Protein AF-A0A7C6L7S9-F1 (afdb_monomer_lite)

Sequence (369 aa):
MNKKKIQYCELVKKAVNDLYPIRNSKRETEAYFNRYLFADARFCKQALNDDGSLSSTDFKEREGEIKWPIAYIVRMQILNVIAGDDSFTFAYNIIGSGANSYEDFHRIMACKLKEESLNTVNHIEQVCKEYKEDYPKTNLADYLLDDANREFYNNRKNNLLKDEEWWLLAFNKAYEIFDKVRVKAYNPFKAQYMVKNIFFNDKVLESTIIGIVKNLIDNYTYELTEVQNKKLKMLYDKVDEYGDARFTKIDDTYLENMKELDLQKVNWMKATRLFNYENIYLWATHEAFNLEQRMNIIELIEKRYINEKKTHPDIFIYDLDQFFRSLRKAMSVNNVAESDEANSYIGSLNASINEKTEEIKQLKTNTNR

Secondary structure (DSSP, 8-state):
--GGG-TTHHHHHHHHHHHGGGTT-HHHHHHHHHHHT-HHHHHHHHHHHSTTS--TTS--PPTTPPPHHHHHHHHHHHHHHHTT-GGGHHHHHHHHH---SS------TT--PPP--TTHHHHHHHHHHHTT---S-S-SHHHHTSHHHHHHHHHHHHHH---HHHHHHHHHHHHHHHHHHHTTTTSHHHHTHHHHT---S-HHHHHHHHHHHHHHHHH--TT--HHHHHHHHHHHHHHHGGGSGGGSS--HHHHHTGGG--TTTS-HHHHTTTT-HHHHHHHHT-TTS-HHHHHHHHHHHHHHHHHHHHH-TTT--S--HHHHHHHHHHHHHHHHHHHHHHHHHHHHHHHHHHHHHHHHHHHHHHTT-

Radius of gyration: 31.22 Å; chains: 1; bounding box: 97×61×91 Å

pLDDT: mean 86.54, std 13.54, range [40.16, 98.5]

Structure (mmCIF, N/CA/C/O backbone):
data_AF-A0A7C6L7S9-F1
#
_entry.id   AF-A0A7C6L7S9-F1
#
loop_
_atom_site.group_PDB
_atom_site.id
_atom_site.type_symbol
_atom_site.label_atom_id
_atom_site.label_alt_id
_atom_site.label_comp_id
_atom_site.label_asym_id
_atom_site.label_entity_id
_atom_site.label_seq_id
_atom_site.pdbx_PDB_ins_code
_atom_site.Cartn_x
_atom_site.Cartn_y
_atom_site.Cartn_z
_atom_site.occupancy
_atom_site.B_iso_or_equiv
_atom_site.auth_seq_id
_atom_site.auth_comp_id
_atom_site.auth_asym_id
_atom_site.auth_atom_id
_atom_site.pdbx_PDB_model_num
ATOM 1 N N . MET A 1 1 ? 14.436 3.917 0.625 1.00 49.03 1 MET A N 1
ATOM 2 C CA . MET A 1 1 ? 15.177 4.925 -0.176 1.00 49.03 1 MET A CA 1
ATOM 3 C C . MET A 1 1 ? 15.668 6.079 0.698 1.00 49.03 1 MET A C 1
ATOM 5 O O . MET A 1 1 ? 14.856 6.734 1.342 1.00 49.03 1 MET A O 1
ATOM 9 N N . ASN A 1 2 ? 16.978 6.342 0.740 1.00 43.03 2 ASN A N 1
ATOM 10 C CA . ASN A 1 2 ? 17.527 7.521 1.420 1.00 43.03 2 ASN A CA 1
ATOM 11 C C . ASN A 1 2 ? 17.460 8.734 0.473 1.00 43.03 2 ASN A C 1
ATOM 13 O O . ASN A 1 2 ? 18.275 8.850 -0.441 1.00 43.03 2 ASN A O 1
ATOM 17 N N . LYS A 1 3 ? 16.483 9.629 0.682 1.00 50.53 3 LYS A N 1
ATOM 18 C CA . LYS A 1 3 ? 16.203 10.784 -0.197 1.00 50.53 3 LYS A CA 1
ATOM 19 C C . LYS A 1 3 ? 17.409 11.707 -0.427 1.00 50.53 3 LYS A C 1
ATOM 21 O O . LYS A 1 3 ? 17.467 12.375 -1.448 1.00 50.53 3 LYS A O 1
ATOM 26 N N . LYS A 1 4 ? 18.386 11.732 0.489 1.00 53.69 4 LYS A N 1
ATOM 27 C CA . LYS A 1 4 ? 19.556 12.626 0.408 1.00 53.69 4 LYS A CA 1
ATOM 28 C C . LYS A 1 4 ? 20.611 12.205 -0.630 1.00 53.69 4 LYS A C 1
ATOM 30 O O . LYS A 1 4 ? 21.563 12.949 -0.823 1.00 53.69 4 LYS A O 1
ATOM 35 N N . LYS A 1 5 ? 20.471 11.039 -1.279 1.00 68.88 5 LYS A N 1
ATOM 36 C CA . LYS A 1 5 ? 21.458 10.512 -2.246 1.00 68.88 5 LYS A CA 1
ATOM 37 C C . LYS A 1 5 ? 20.965 10.409 -3.695 1.00 68.88 5 LYS A C 1
ATOM 39 O O . L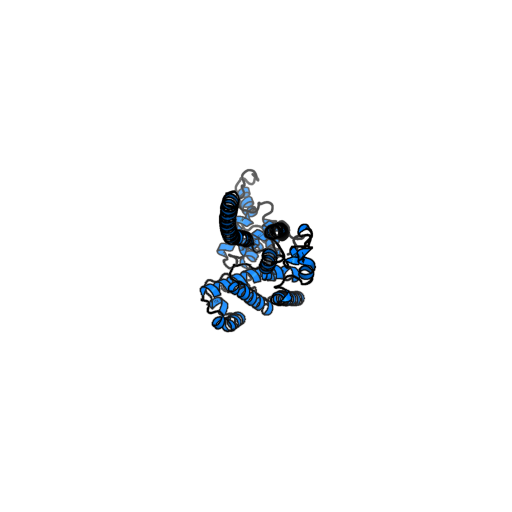YS A 1 5 ? 21.773 10.103 -4.561 1.00 68.88 5 LYS A O 1
ATOM 44 N N . ILE A 1 6 ? 19.680 10.652 -3.966 1.00 78.12 6 ILE A N 1
ATOM 45 C CA . ILE A 1 6 ? 19.091 10.465 -5.303 1.00 78.12 6 ILE A CA 1
ATOM 46 C C . ILE A 1 6 ? 18.804 11.832 -5.920 1.00 78.12 6 ILE A C 1
ATOM 48 O O . ILE A 1 6 ? 17.958 12.582 -5.426 1.00 78.12 6 ILE A O 1
ATOM 52 N N . GLN A 1 7 ? 19.512 12.157 -7.001 1.00 86.06 7 GLN A N 1
ATOM 53 C CA . GLN A 1 7 ? 19.251 13.373 -7.772 1.00 86.06 7 GLN A CA 1
ATOM 54 C C . GLN A 1 7 ? 17.870 13.288 -8.430 1.00 86.06 7 GLN A C 1
ATOM 56 O O . GLN A 1 7 ? 17.456 12.221 -8.874 1.00 86.06 7 GLN A O 1
ATOM 61 N N . TYR A 1 8 ? 17.146 14.409 -8.470 1.00 91.81 8 TYR A N 1
ATOM 62 C CA . TYR A 1 8 ? 15.788 14.472 -9.026 1.00 91.81 8 TYR A CA 1
ATOM 63 C C . TYR A 1 8 ? 14.819 13.440 -8.412 1.00 91.81 8 TYR A C 1
ATOM 65 O O . TYR A 1 8 ? 13.981 12.875 -9.110 1.00 91.81 8 TYR A O 1
ATOM 73 N N . CYS A 1 9 ? 14.922 13.199 -7.096 1.00 90.25 9 CYS A N 1
ATOM 74 C CA . CYS A 1 9 ? 14.199 12.140 -6.378 1.00 90.25 9 CYS A CA 1
ATOM 75 C C . CYS A 1 9 ? 12.693 12.062 -6.692 1.00 90.25 9 CYS A C 1
ATOM 77 O O . CYS A 1 9 ? 12.166 10.959 -6.798 1.00 90.25 9 CYS A O 1
ATOM 79 N N . GLU A 1 10 ? 11.995 13.191 -6.841 1.00 92.06 10 GLU A N 1
ATOM 80 C CA . GLU A 1 10 ? 10.557 13.182 -7.151 1.00 92.06 10 GLU A CA 1
ATOM 81 C C . GLU A 1 10 ? 10.267 12.738 -8.597 1.00 92.06 10 GLU A C 1
ATOM 83 O O . GLU A 1 10 ? 9.308 12.004 -8.819 1.00 92.06 10 GLU A O 1
ATOM 88 N N . LEU A 1 11 ? 11.126 13.085 -9.568 1.00 95.25 11 LEU A N 1
ATOM 89 C CA . LEU A 1 11 ? 11.008 12.597 -10.950 1.00 95.25 11 LEU A CA 1
ATOM 90 C C . LEU A 1 11 ? 11.301 11.098 -11.032 1.00 95.25 11 LEU A C 1
ATOM 92 O O . LEU A 1 11 ? 10.551 10.363 -11.665 1.00 95.25 11 LEU A O 1
ATOM 96 N N . VAL A 1 12 ? 12.351 10.638 -10.343 1.00 95.69 12 VAL A N 1
ATOM 97 C CA . VAL A 1 12 ? 12.706 9.211 -10.264 1.00 95.69 12 VAL A CA 1
ATOM 98 C C . VAL A 1 12 ? 11.571 8.419 -9.625 1.00 95.69 12 VAL A C 1
ATOM 100 O O . VAL A 1 12 ? 11.143 7.406 -10.167 1.00 95.69 12 VAL A O 1
ATOM 103 N N . LYS A 1 13 ? 11.037 8.905 -8.499 1.00 93.75 13 LYS A N 1
ATOM 104 C CA . LYS A 1 13 ? 9.910 8.275 -7.809 1.00 93.75 13 LYS A CA 1
ATOM 105 C C . LYS A 1 13 ? 8.674 8.203 -8.703 1.00 93.75 13 LYS A C 1
ATOM 107 O O . LYS A 1 13 ? 8.049 7.152 -8.762 1.00 93.75 13 LYS A O 1
ATOM 112 N N . LYS A 1 14 ? 8.330 9.295 -9.396 1.00 95.25 14 LYS A N 1
ATOM 113 C CA . LYS A 1 14 ? 7.215 9.303 -10.349 1.00 95.25 14 LYS A CA 1
ATOM 114 C C . LYS A 1 14 ? 7.435 8.268 -11.452 1.00 95.25 14 LYS A C 1
ATOM 116 O O . LYS A 1 14 ? 6.545 7.470 -11.696 1.00 95.25 14 LYS A O 1
ATOM 121 N N . ALA A 1 15 ? 8.615 8.249 -12.071 1.00 96.75 15 ALA A N 1
ATOM 122 C CA . ALA A 1 15 ? 8.904 7.330 -13.164 1.00 96.75 15 ALA A CA 1
ATOM 123 C C . ALA A 1 15 ? 8.827 5.862 -12.731 1.00 96.75 15 ALA A C 1
ATOM 125 O O . ALA A 1 15 ? 8.201 5.059 -13.407 1.00 96.75 15 ALA A O 1
ATOM 126 N N . VAL A 1 16 ? 9.397 5.515 -11.574 1.00 95.69 16 VAL A N 1
ATOM 127 C CA . VAL A 1 16 ? 9.292 4.155 -11.027 1.00 95.69 16 VAL A CA 1
ATOM 128 C C . VAL A 1 16 ? 7.829 3.797 -10.734 1.00 95.69 16 VAL A C 1
ATOM 130 O O . VAL A 1 16 ? 7.389 2.720 -11.119 1.00 95.69 16 VAL A O 1
ATOM 133 N N . ASN A 1 17 ? 7.054 4.711 -10.139 1.00 94.25 17 ASN A N 1
ATOM 134 C CA . ASN A 1 17 ? 5.617 4.521 -9.902 1.00 94.25 17 ASN A CA 1
ATOM 135 C C . ASN A 1 17 ? 4.823 4.289 -11.197 1.00 94.25 17 ASN A C 1
ATOM 137 O O . ASN A 1 17 ? 3.956 3.422 -11.223 1.00 94.25 17 ASN A O 1
ATOM 141 N N . ASP A 1 18 ? 5.127 5.033 -12.261 1.00 96.56 18 ASP A N 1
ATOM 142 C CA . ASP A 1 18 ? 4.480 4.872 -13.566 1.00 96.56 18 ASP A CA 1
ATOM 143 C C . ASP A 1 18 ? 4.863 3.539 -14.242 1.00 96.56 18 ASP A C 1
ATOM 145 O O . ASP A 1 18 ? 4.096 3.019 -15.049 1.00 96.56 18 ASP A O 1
ATOM 149 N N . LEU A 1 19 ? 6.037 2.981 -13.917 1.00 96.88 19 LEU A N 1
ATOM 150 C CA . LEU A 1 19 ? 6.514 1.707 -14.457 1.00 96.88 19 LEU A CA 1
ATOM 151 C C . LEU A 1 19 ? 5.881 0.487 -13.771 1.00 96.88 19 LEU A C 1
ATOM 153 O O . LEU A 1 19 ? 5.687 -0.520 -14.444 1.00 96.88 19 LEU A O 1
ATOM 157 N N . TYR A 1 20 ? 5.531 0.553 -12.479 1.00 93.50 20 TYR A N 1
ATOM 158 C CA . TYR A 1 20 ? 4.899 -0.563 -11.745 1.00 93.50 20 TYR A CA 1
ATOM 159 C C . TYR A 1 20 ? 3.756 -1.266 -12.505 1.00 93.50 20 TYR A C 1
ATOM 161 O O . TYR A 1 20 ? 3.810 -2.491 -12.612 1.00 93.50 20 TYR A O 1
ATOM 169 N N . PRO A 1 21 ? 2.745 -0.559 -13.052 1.00 94.12 21 PRO A N 1
ATOM 170 C CA . PRO A 1 21 ? 1.624 -1.214 -13.730 1.00 94.12 21 PRO A CA 1
ATOM 171 C C . PRO A 1 21 ? 1.975 -1.820 -15.095 1.00 94.12 21 PRO A C 1
ATOM 173 O O . PRO A 1 21 ? 1.223 -2.654 -15.581 1.00 94.12 21 PRO A O 1
ATOM 176 N N . ILE A 1 22 ? 3.087 -1.411 -15.717 1.00 96.12 22 ILE A N 1
ATOM 177 C CA . ILE A 1 22 ? 3.468 -1.816 -17.084 1.00 96.12 22 ILE A CA 1
ATOM 178 C C . ILE A 1 22 ? 4.742 -2.669 -17.130 1.00 96.12 22 ILE A C 1
ATOM 180 O O . ILE A 1 22 ? 5.191 -3.060 -18.207 1.00 96.12 22 ILE A O 1
ATOM 184 N N . ARG A 1 23 ? 5.355 -2.961 -15.976 1.00 94.88 23 ARG A N 1
ATOM 185 C CA . ARG A 1 23 ? 6.680 -3.601 -15.886 1.00 94.88 23 ARG A CA 1
ATOM 186 C C . ARG A 1 23 ? 6.734 -5.017 -16.457 1.00 94.88 23 ARG A C 1
ATOM 188 O O . ARG A 1 23 ? 7.808 -5.449 -16.856 1.00 94.88 23 ARG A O 1
ATOM 195 N N . ASN A 1 24 ? 5.602 -5.718 -16.552 1.00 94.50 24 ASN A N 1
ATOM 196 C CA . ASN A 1 24 ? 5.500 -7.030 -17.204 1.00 94.50 24 ASN A CA 1
ATOM 197 C C . ASN A 1 24 ? 5.262 -6.939 -18.726 1.00 94.50 24 ASN A C 1
ATOM 199 O O . ASN A 1 24 ? 5.231 -7.964 -19.403 1.00 94.50 24 ASN A O 1
ATOM 203 N N . SER A 1 25 ? 5.142 -5.732 -19.285 1.00 96.62 25 SER A N 1
ATOM 204 C CA . SER A 1 25 ? 4.918 -5.484 -20.707 1.00 96.62 25 SER A CA 1
ATOM 205 C C . SER A 1 25 ? 6.093 -4.722 -21.310 1.00 96.62 25 SER A C 1
ATOM 207 O O . SER A 1 25 ? 6.249 -3.509 -21.133 1.00 96.62 25 SER A O 1
ATOM 209 N N . LYS A 1 26 ? 6.924 -5.429 -22.086 1.00 95.88 26 LYS A N 1
ATOM 210 C CA . LYS A 1 26 ? 8.065 -4.825 -22.789 1.00 95.88 26 LYS A CA 1
ATOM 211 C C . LYS A 1 26 ? 7.624 -3.664 -23.678 1.00 95.88 26 LYS A C 1
ATOM 213 O O . LYS A 1 26 ? 8.178 -2.575 -23.592 1.00 95.88 26 LYS A O 1
ATOM 218 N N . ARG A 1 27 ? 6.575 -3.880 -24.476 1.00 96.25 27 ARG A N 1
ATOM 219 C CA . ARG A 1 27 ? 6.042 -2.884 -25.414 1.00 96.25 27 ARG A CA 1
ATOM 220 C C . ARG A 1 27 ? 5.555 -1.621 -24.703 1.00 96.25 27 ARG A C 1
ATOM 222 O O . ARG A 1 27 ? 5.829 -0.517 -25.168 1.00 96.25 27 ARG A O 1
ATOM 229 N N . GLU A 1 28 ? 4.804 -1.760 -23.613 1.00 97.81 28 GLU A N 1
ATOM 230 C CA . GLU A 1 28 ? 4.296 -0.596 -22.874 1.00 97.81 28 GLU A CA 1
ATOM 231 C C . GLU A 1 28 ? 5.424 0.135 -22.150 1.00 97.81 28 GLU A C 1
ATOM 233 O O . GLU A 1 28 ? 5.467 1.366 -22.171 1.00 97.81 28 GLU A O 1
ATOM 238 N N . THR A 1 29 ? 6.383 -0.613 -21.599 1.00 97.44 29 THR A N 1
ATOM 239 C CA . THR A 1 29 ? 7.596 -0.049 -21.004 1.00 97.44 29 THR A CA 1
ATOM 240 C C . THR A 1 29 ? 8.375 0.763 -22.046 1.00 97.44 29 THR A C 1
ATOM 242 O O . THR A 1 29 ? 8.662 1.937 -21.824 1.00 97.44 29 THR A O 1
ATOM 245 N N . GLU A 1 30 ? 8.649 0.208 -23.227 1.00 96.44 30 GLU A N 1
ATOM 246 C CA . GLU A 1 30 ? 9.308 0.926 -24.328 1.00 96.44 30 GLU A CA 1
ATOM 247 C C . GLU A 1 30 ? 8.539 2.189 -24.736 1.00 96.44 30 GLU A C 1
ATOM 249 O O . GLU A 1 30 ? 9.136 3.258 -24.905 1.00 96.44 30 GLU A O 1
ATOM 254 N N . ALA A 1 31 ? 7.213 2.102 -24.868 1.00 96.69 31 ALA A N 1
ATOM 255 C CA . ALA A 1 31 ? 6.373 3.247 -25.206 1.00 96.69 31 ALA A CA 1
ATOM 256 C C . ALA A 1 31 ? 6.463 4.357 -24.144 1.00 96.69 31 ALA A C 1
ATOM 258 O O . ALA A 1 31 ? 6.589 5.534 -24.494 1.00 96.69 31 ALA A O 1
ATOM 259 N N . TYR A 1 32 ? 6.459 3.995 -22.857 1.00 97.56 32 TYR A N 1
ATOM 260 C CA . TYR A 1 32 ? 6.635 4.934 -21.749 1.00 97.56 32 TYR A CA 1
ATOM 261 C C . TYR A 1 32 ? 7.990 5.646 -21.825 1.00 97.56 32 TYR A C 1
ATOM 263 O O . TYR A 1 32 ? 8.053 6.879 -21.801 1.00 97.56 32 TYR A O 1
ATOM 271 N N . PHE A 1 33 ? 9.077 4.889 -21.990 1.00 96.38 33 PHE A N 1
ATOM 272 C CA . PHE A 1 33 ? 10.428 5.441 -22.080 1.00 96.38 33 PHE A CA 1
ATOM 273 C C . PHE A 1 33 ? 10.579 6.417 -23.255 1.00 96.38 33 PHE A C 1
ATOM 275 O O . PHE A 1 33 ? 11.058 7.537 -23.072 1.00 96.38 33 PHE A O 1
ATOM 282 N N . ASN A 1 34 ? 10.117 6.033 -24.447 1.00 94.88 34 ASN A N 1
ATOM 283 C CA . ASN A 1 34 ? 10.181 6.876 -25.647 1.00 94.88 34 ASN A CA 1
ATOM 284 C C . ASN A 1 34 ? 9.339 8.153 -25.542 1.00 94.88 34 ASN A C 1
ATOM 286 O O . ASN A 1 34 ? 9.639 9.150 -26.208 1.00 94.88 34 ASN A O 1
ATOM 290 N N . ARG A 1 35 ? 8.271 8.120 -24.738 1.00 95.38 35 ARG A N 1
ATOM 291 C CA . ARG A 1 35 ? 7.378 9.259 -24.531 1.00 95.38 35 ARG A CA 1
ATOM 292 C C . ARG A 1 35 ? 7.891 10.231 -23.474 1.00 95.38 35 ARG A C 1
ATOM 294 O O . ARG A 1 35 ? 7.709 11.431 -23.660 1.00 95.38 35 ARG A O 1
ATOM 301 N N . TYR A 1 36 ? 8.481 9.726 -22.390 1.00 96.81 36 TYR A N 1
ATOM 302 C CA . TYR A 1 36 ? 8.737 10.528 -21.192 1.00 96.81 36 TYR A CA 1
ATOM 303 C C . TYR A 1 36 ? 10.202 10.612 -20.765 1.00 96.81 36 TYR A C 1
ATOM 305 O O . TYR A 1 36 ? 10.564 11.569 -20.085 1.00 96.81 36 TYR A O 1
ATOM 313 N N . LEU A 1 37 ? 11.043 9.638 -21.123 1.00 95.56 37 LEU A N 1
ATOM 314 C CA . LEU A 1 37 ? 12.386 9.498 -20.552 1.00 95.56 37 LEU A CA 1
ATOM 315 C C . LEU A 1 37 ? 13.529 9.704 -21.550 1.00 95.56 37 LEU A C 1
ATOM 317 O O . LEU A 1 37 ? 14.662 9.791 -21.094 1.00 95.56 37 LEU A O 1
ATOM 321 N N . PHE A 1 38 ? 13.272 9.808 -22.859 1.00 94.81 38 PHE A N 1
ATOM 322 C CA . PHE A 1 38 ? 14.295 9.929 -23.919 1.00 94.81 38 PHE A CA 1
ATOM 323 C C . PHE A 1 38 ? 14.281 11.279 -24.665 1.00 94.81 38 PHE A C 1
ATOM 325 O O . PHE A 1 38 ? 14.568 11.355 -25.861 1.00 94.81 38 PHE A O 1
ATOM 332 N N . ALA A 1 39 ? 13.954 12.367 -23.966 1.00 93.12 39 ALA A N 1
ATOM 333 C CA . ALA A 1 39 ? 13.945 13.706 -24.558 1.00 93.12 39 ALA A CA 1
ATOM 334 C C . ALA A 1 39 ? 15.315 14.145 -25.098 1.00 93.12 39 ALA A C 1
ATOM 336 O O . ALA A 1 39 ? 15.381 14.869 -26.083 1.00 93.12 39 ALA A O 1
ATOM 337 N N . ASP A 1 40 ? 16.400 13.695 -24.471 1.00 91.56 40 ASP A N 1
ATOM 338 C CA . ASP A 1 40 ? 17.780 13.903 -24.916 1.00 91.56 40 ASP A CA 1
ATOM 339 C C . ASP A 1 40 ? 18.077 13.219 -26.253 1.00 91.56 40 ASP A C 1
ATOM 341 O O . ASP A 1 40 ? 18.580 13.871 -27.163 1.00 91.56 40 ASP A O 1
ATOM 345 N N . ALA A 1 41 ? 17.686 11.953 -26.421 1.00 91.19 41 ALA A N 1
ATOM 346 C CA . ALA A 1 41 ? 17.832 11.255 -27.700 1.00 91.19 41 ALA A CA 1
ATOM 347 C C . ALA A 1 41 ? 17.010 11.940 -28.809 1.00 91.19 41 ALA A C 1
ATOM 349 O O . ALA A 1 41 ? 17.478 12.116 -29.935 1.00 91.19 41 ALA A O 1
ATOM 350 N N . ARG A 1 42 ? 15.794 12.400 -28.478 1.00 90.56 42 ARG A N 1
ATOM 351 C CA . ARG A 1 42 ? 14.942 13.167 -29.398 1.00 90.56 42 ARG A CA 1
ATOM 352 C C . ARG A 1 42 ? 15.565 14.513 -29.775 1.00 90.56 42 ARG A C 1
ATOM 354 O O . ARG A 1 42 ? 15.519 14.885 -30.945 1.00 90.56 42 ARG A O 1
ATOM 361 N N . PHE A 1 43 ? 16.132 15.223 -28.800 1.00 88.75 43 PHE A N 1
ATOM 362 C CA . PHE A 1 43 ? 16.836 16.487 -29.011 1.00 88.75 43 PHE A CA 1
ATOM 363 C C . PHE A 1 43 ? 18.029 16.297 -29.948 1.00 88.75 43 PHE A C 1
ATOM 365 O O . PHE A 1 43 ? 18.130 17.005 -30.945 1.00 88.75 43 PHE A O 1
ATOM 372 N N . CYS A 1 44 ? 18.878 15.299 -29.686 1.00 84.38 44 CYS A N 1
ATOM 373 C CA . CYS A 1 44 ? 20.035 14.998 -30.527 1.00 84.38 44 CYS A CA 1
ATOM 374 C C . CYS A 1 44 ? 19.632 14.652 -31.962 1.00 84.38 44 CYS A C 1
ATOM 376 O O . CYS A 1 44 ? 20.187 15.225 -32.895 1.00 84.38 44 CYS A O 1
ATOM 378 N N . LYS A 1 45 ? 18.612 13.807 -32.151 1.00 83.75 45 LYS A N 1
ATOM 379 C CA . LYS A 1 45 ? 18.095 13.495 -33.489 1.00 83.75 45 LYS A CA 1
ATOM 380 C C . LYS A 1 45 ? 17.606 14.740 -34.228 1.00 83.75 45 LYS A C 1
ATOM 382 O O . LYS A 1 45 ? 17.835 14.861 -35.424 1.00 83.75 45 LYS A O 1
ATOM 387 N N . GLN A 1 46 ? 16.916 15.650 -33.542 1.00 81.25 46 GLN A N 1
ATOM 388 C CA . GLN A 1 46 ? 16.434 16.891 -34.150 1.00 81.25 46 GLN A CA 1
ATOM 389 C C . GLN A 1 46 ? 17.599 17.821 -34.520 1.00 81.25 46 GLN A C 1
ATOM 391 O O . GLN A 1 46 ? 17.640 18.304 -35.644 1.00 81.25 46 GLN A O 1
ATOM 396 N N . ALA A 1 47 ? 18.573 17.992 -33.623 1.00 72.50 47 ALA A N 1
ATOM 397 C CA . ALA A 1 47 ? 19.747 18.838 -33.843 1.00 72.50 47 ALA A CA 1
ATOM 398 C C . ALA A 1 47 ? 20.709 18.311 -34.927 1.00 72.50 47 ALA A C 1
ATOM 400 O O . ALA A 1 47 ? 21.480 19.086 -35.475 1.00 72.50 47 ALA A O 1
ATOM 401 N N . LEU A 1 48 ? 20.689 17.009 -35.234 1.00 64.50 48 LEU A N 1
ATOM 402 C CA . LEU A 1 48 ? 21.508 16.406 -36.296 1.00 64.50 48 LEU A CA 1
ATOM 403 C C . LEU A 1 48 ? 20.883 16.525 -37.698 1.00 64.50 48 LEU A C 1
ATOM 405 O O . LEU A 1 48 ? 21.593 16.355 -38.686 1.00 64.50 48 LEU A O 1
ATOM 409 N N . ASN A 1 49 ? 19.578 16.804 -37.799 1.00 63.84 49 ASN A N 1
ATOM 410 C CA . ASN A 1 49 ? 18.888 16.941 -39.089 1.00 63.84 49 ASN A CA 1
ATOM 411 C C . ASN A 1 49 ? 19.001 18.355 -39.689 1.00 63.84 49 ASN A C 1
ATOM 413 O O . ASN A 1 49 ? 18.816 18.505 -40.897 1.00 63.84 49 ASN A O 1
ATOM 417 N N . ASP A 1 50 ? 19.336 19.359 -38.875 1.00 56.19 50 ASP A N 1
ATOM 418 C CA . ASP A 1 50 ? 19.594 20.734 -39.308 1.00 56.19 50 ASP A CA 1
ATOM 419 C C . ASP A 1 50 ? 21.108 20.914 -39.492 1.00 56.19 50 ASP A C 1
ATOM 421 O O . ASP A 1 50 ? 21.837 20.902 -38.509 1.00 56.19 50 ASP A O 1
ATOM 425 N N . ASP A 1 51 ? 21.570 20.952 -40.754 1.00 56.72 51 ASP A N 1
ATOM 426 C CA . ASP A 1 51 ? 22.884 21.402 -41.284 1.00 56.72 51 ASP A CA 1
ATOM 427 C C . ASP A 1 51 ? 24.196 21.152 -40.486 1.00 56.72 51 ASP A C 1
ATOM 429 O O . ASP A 1 51 ? 25.253 21.689 -40.824 1.00 56.72 51 ASP A O 1
ATOM 433 N N . GLY A 1 52 ? 24.182 20.283 -39.476 1.00 55.78 52 GLY A N 1
ATOM 434 C CA . GLY A 1 52 ? 25.260 20.122 -38.503 1.00 55.78 52 GLY A CA 1
ATOM 435 C C . GLY A 1 52 ? 25.398 21.292 -37.520 1.00 55.78 52 GLY A C 1
ATOM 436 O O . GLY A 1 52 ? 26.326 21.270 -36.706 1.00 55.78 52 GLY A O 1
ATOM 437 N N . SER A 1 53 ? 24.515 22.302 -37.565 1.00 56.44 53 SER A N 1
ATOM 438 C CA . SER A 1 53 ? 24.516 23.416 -36.617 1.00 56.44 53 SER A CA 1
ATOM 439 C C . SER A 1 53 ? 23.441 23.222 -35.540 1.00 56.44 53 SER A C 1
ATOM 441 O O . SER A 1 53 ? 22.276 22.943 -35.805 1.00 56.44 53 SER A O 1
ATOM 443 N N . LEU A 1 54 ? 23.835 23.345 -34.267 1.00 54.31 54 LEU A N 1
ATOM 444 C CA . LEU A 1 54 ? 22.922 23.209 -33.128 1.00 54.31 54 LEU A CA 1
ATOM 445 C C . LEU A 1 54 ? 21.956 24.408 -33.059 1.00 54.31 54 LEU A C 1
ATOM 447 O O . LEU A 1 54 ? 22.181 25.358 -32.305 1.00 54.31 54 LEU A O 1
ATOM 451 N N . SER A 1 55 ? 20.839 24.355 -33.787 1.00 55.75 55 SER A N 1
ATOM 452 C CA . SER A 1 55 ? 19.696 25.244 -33.547 1.00 55.75 55 SER A CA 1
ATOM 453 C C . SER A 1 55 ? 18.915 24.748 -32.325 1.00 55.75 55 SER A C 1
ATOM 455 O O . SER A 1 55 ? 17.938 24.010 -32.410 1.00 55.75 55 SER A O 1
ATOM 457 N N . SER A 1 56 ? 19.366 25.137 -31.129 1.00 57.16 56 SER A N 1
ATOM 458 C CA . SER A 1 56 ? 18.674 24.809 -29.866 1.00 57.16 56 SER A CA 1
ATOM 459 C C . SER A 1 56 ? 17.306 25.496 -29.702 1.00 57.16 56 SER A C 1
ATOM 461 O O . SER A 1 56 ? 16.589 25.224 -28.741 1.00 57.16 56 SER A O 1
ATOM 463 N N . THR A 1 57 ? 16.945 26.397 -30.617 1.00 60.53 57 THR A N 1
ATOM 464 C CA . THR A 1 57 ? 15.869 27.381 -30.447 1.00 60.53 57 THR A CA 1
ATOM 465 C C . THR A 1 57 ? 14.451 26.831 -30.625 1.00 60.53 57 THR A C 1
ATOM 467 O O . THR A 1 57 ? 13.523 27.425 -30.080 1.00 60.53 57 THR A O 1
ATOM 470 N N . ASP A 1 58 ? 14.274 25.681 -31.288 1.00 72.44 58 ASP A N 1
ATOM 471 C CA . ASP A 1 58 ? 12.941 25.147 -31.634 1.00 72.44 58 ASP A CA 1
ATOM 472 C C . ASP A 1 58 ? 12.563 23.829 -30.940 1.00 72.44 58 ASP A C 1
ATOM 474 O O . ASP A 1 58 ? 11.440 23.334 -31.100 1.00 72.44 58 ASP A O 1
ATOM 478 N N . PHE A 1 59 ? 13.457 23.240 -30.141 1.00 84.06 59 PHE A N 1
ATOM 479 C CA . PHE A 1 59 ? 13.117 22.024 -29.407 1.00 84.06 59 PHE A CA 1
ATOM 480 C C . PHE A 1 59 ? 12.129 22.332 -28.281 1.00 84.06 59 PHE A C 1
ATOM 482 O O . PHE A 1 59 ? 12.398 23.136 -27.390 1.00 84.06 59 PHE A O 1
ATOM 489 N N . LYS A 1 60 ? 10.990 21.639 -28.293 1.00 86.94 60 LYS A N 1
ATOM 490 C CA . LYS A 1 60 ? 9.983 21.716 -27.232 1.00 86.94 60 LYS A CA 1
ATOM 491 C C . LYS A 1 60 ? 9.810 20.355 -26.587 1.00 86.94 60 LYS A C 1
ATOM 493 O O . LYS A 1 60 ? 9.574 19.364 -27.289 1.00 86.94 60 LYS A O 1
ATOM 498 N N . GLU A 1 61 ? 9.911 20.295 -25.264 1.00 89.75 61 GLU A N 1
ATOM 499 C CA . GLU A 1 61 ? 9.490 19.129 -24.493 1.00 89.75 61 GLU A CA 1
ATOM 500 C C . GLU A 1 61 ? 7.992 18.859 -24.676 1.00 89.75 61 GLU A C 1
ATOM 502 O O . GLU A 1 61 ? 7.175 19.773 -24.811 1.00 89.75 61 GLU A O 1
ATOM 507 N N . ARG A 1 62 ? 7.625 17.579 -24.674 1.00 93.06 62 ARG A N 1
ATOM 508 C CA . ARG A 1 62 ? 6.227 17.152 -24.635 1.00 93.06 62 ARG A CA 1
ATOM 509 C C . ARG A 1 62 ? 5.690 17.262 -23.211 1.00 93.06 62 ARG A C 1
ATOM 511 O O . ARG A 1 62 ? 6.435 17.251 -22.233 1.00 93.06 62 ARG A O 1
ATOM 518 N N . GLU A 1 63 ? 4.369 17.318 -23.084 1.00 92.56 63 GLU A N 1
ATOM 519 C CA . GLU A 1 63 ? 3.721 17.325 -21.775 1.00 92.56 63 GLU A CA 1
ATOM 520 C C . GLU A 1 63 ? 4.108 16.084 -20.949 1.00 92.56 63 GLU A C 1
ATOM 522 O O . GLU A 1 63 ? 3.991 14.943 -21.406 1.00 92.56 63 GLU A O 1
ATOM 527 N N . GLY A 1 64 ? 4.583 16.323 -19.723 1.00 90.88 64 GLY A N 1
ATOM 528 C CA . GLY A 1 64 ? 5.019 15.284 -18.788 1.00 90.88 64 GLY A CA 1
ATOM 529 C C . GLY A 1 64 ? 6.380 14.650 -19.100 1.00 90.88 64 GLY A C 1
ATOM 530 O O . GLY A 1 64 ? 6.828 13.804 -18.328 1.00 90.88 64 GLY A O 1
ATOM 531 N N . GLU A 1 65 ? 7.038 15.036 -20.195 1.00 94.50 65 GLU A N 1
ATOM 532 C CA . GLU A 1 65 ? 8.366 14.548 -20.569 1.00 94.50 65 GLU A CA 1
ATOM 533 C C . GLU A 1 65 ? 9.444 15.136 -19.647 1.00 94.50 65 GLU A C 1
ATOM 535 O O . GLU A 1 65 ? 9.389 16.297 -19.229 1.00 94.50 65 GLU A O 1
ATOM 540 N N . ILE A 1 66 ? 10.446 14.326 -19.309 1.00 94.44 66 ILE A N 1
ATOM 541 C CA . ILE A 1 66 ? 11.609 14.805 -18.570 1.00 94.44 66 ILE A CA 1
ATOM 542 C C . ILE A 1 66 ? 12.433 15.704 -19.482 1.00 94.44 66 ILE A C 1
ATOM 544 O O . ILE A 1 66 ? 12.775 15.322 -20.596 1.00 94.44 66 ILE A O 1
ATOM 548 N N . LYS A 1 67 ? 12.799 16.884 -18.976 1.00 93.88 67 LYS A N 1
ATOM 549 C CA . LYS A 1 67 ? 13.617 17.850 -19.714 1.00 93.88 67 LYS A CA 1
ATOM 550 C C . LYS A 1 67 ? 14.895 17.205 -20.237 1.00 93.88 67 LYS A C 1
ATOM 552 O O . LYS A 1 67 ? 15.619 16.546 -19.485 1.00 93.88 67 LYS A O 1
ATOM 557 N N . TRP A 1 68 ? 15.196 17.460 -21.505 1.00 91.56 68 TRP A N 1
ATOM 558 C CA . TRP A 1 68 ? 16.322 16.844 -22.202 1.00 91.56 68 TRP A CA 1
ATOM 559 C C . TRP A 1 68 ? 17.677 16.993 -21.476 1.00 91.56 68 TRP A C 1
ATOM 561 O O . TRP A 1 68 ? 18.388 15.991 -21.414 1.00 91.56 68 TRP A O 1
ATOM 571 N N . PRO A 1 69 ? 18.034 18.115 -20.801 1.00 92.31 69 PRO A N 1
ATOM 572 C CA . PRO A 1 69 ? 19.355 18.239 -20.176 1.00 92.31 69 PRO A CA 1
ATOM 573 C C . PRO A 1 69 ? 19.565 17.298 -18.985 1.00 92.31 69 PRO A C 1
ATOM 575 O O . PRO A 1 69 ? 20.695 17.076 -18.561 1.00 92.31 69 PRO A O 1
ATOM 578 N N . ILE A 1 70 ? 18.479 16.780 -18.401 1.00 95.00 70 ILE A N 1
ATOM 579 C CA . ILE A 1 70 ? 18.521 15.947 -17.192 1.00 95.00 70 ILE A CA 1
ATOM 580 C C . ILE A 1 70 ? 18.049 14.512 -17.446 1.00 95.00 70 ILE A C 1
ATOM 582 O O . ILE A 1 70 ? 18.143 13.681 -16.544 1.00 95.00 70 ILE A O 1
ATOM 586 N N . ALA A 1 71 ? 17.546 14.208 -18.647 1.00 94.56 71 ALA A N 1
ATOM 587 C CA . ALA A 1 71 ? 16.914 12.931 -18.971 1.00 94.56 71 ALA A CA 1
ATOM 588 C C . ALA A 1 71 ? 17.850 11.739 -18.717 1.00 94.56 71 ALA A C 1
ATOM 590 O O . ALA A 1 71 ? 17.477 10.814 -17.992 1.00 94.56 71 ALA A O 1
ATOM 591 N N . TYR A 1 72 ? 19.097 11.805 -19.199 1.00 93.25 72 TYR A N 1
ATOM 592 C CA . TYR A 1 72 ? 20.101 10.770 -18.940 1.00 93.25 72 TYR A CA 1
ATOM 593 C C . TYR A 1 72 ? 20.369 10.564 -17.444 1.00 93.25 72 TYR A C 1
ATOM 595 O O . TYR A 1 72 ? 20.351 9.432 -16.962 1.00 93.25 72 TYR A O 1
ATOM 603 N N . ILE A 1 73 ? 20.550 11.648 -16.679 1.00 94.06 73 ILE A N 1
ATOM 604 C CA . ILE A 1 73 ? 20.792 11.563 -15.232 1.00 94.06 73 ILE A CA 1
ATOM 605 C C . ILE A 1 73 ? 19.608 10.887 -14.541 1.00 94.06 73 ILE A C 1
ATOM 607 O O . ILE A 1 73 ? 19.812 10.003 -13.710 1.00 94.06 73 ILE A O 1
ATOM 611 N N . VAL A 1 74 ? 18.374 11.254 -14.898 1.00 95.75 74 VAL A N 1
ATOM 612 C CA . VAL A 1 74 ? 17.186 10.618 -14.323 1.00 95.75 74 VAL A CA 1
ATOM 613 C C . VAL A 1 74 ? 17.135 9.130 -14.671 1.00 95.75 74 VAL A C 1
ATOM 615 O O . VAL A 1 74 ? 16.915 8.330 -13.764 1.00 95.75 74 VAL A O 1
ATOM 618 N N . ARG A 1 75 ? 17.417 8.728 -15.920 1.00 95.81 75 ARG A N 1
ATOM 619 C CA . ARG A 1 75 ? 17.496 7.303 -16.294 1.00 95.81 75 ARG A CA 1
ATOM 620 C C . ARG A 1 75 ? 18.553 6.553 -15.481 1.00 95.81 75 ARG A C 1
ATOM 622 O O . ARG A 1 75 ? 18.265 5.467 -14.989 1.00 95.81 75 ARG A O 1
ATOM 629 N N . MET A 1 76 ? 19.723 7.145 -15.236 1.00 94.56 76 MET A N 1
ATOM 630 C CA . MET A 1 76 ? 20.747 6.545 -14.370 1.00 94.56 76 MET A CA 1
ATOM 631 C C . MET A 1 76 ? 20.283 6.390 -12.918 1.00 94.56 76 MET A C 1
ATOM 633 O O . MET A 1 76 ? 20.570 5.380 -12.277 1.00 94.56 76 MET A O 1
ATOM 637 N N . GLN A 1 77 ? 19.550 7.369 -12.382 1.00 95.44 77 GLN A N 1
ATOM 638 C CA . GLN A 1 77 ? 18.982 7.258 -11.038 1.00 95.44 77 GLN A CA 1
ATOM 639 C C . GLN A 1 77 ? 17.872 6.203 -10.968 1.00 95.44 77 GLN A C 1
ATOM 641 O O . GLN A 1 77 ? 17.818 5.468 -9.985 1.00 95.44 77 GLN A O 1
ATOM 646 N N . ILE A 1 78 ? 17.032 6.085 -12.003 1.00 96.06 78 ILE A N 1
ATOM 647 C CA . ILE A 1 78 ? 16.043 5.004 -12.121 1.00 96.06 78 ILE A CA 1
ATOM 648 C C . ILE A 1 78 ? 16.763 3.654 -12.124 1.00 96.06 78 ILE A C 1
ATOM 650 O O . ILE A 1 78 ? 16.443 2.815 -11.288 1.00 96.06 78 ILE A O 1
ATOM 654 N N . LEU A 1 79 ? 17.781 3.479 -12.976 1.00 94.75 79 LEU A N 1
ATOM 655 C CA . LEU A 1 79 ? 18.573 2.249 -13.062 1.00 94.75 79 LEU A CA 1
ATOM 656 C C . LEU A 1 79 ? 19.140 1.841 -11.698 1.00 94.75 79 LEU A C 1
ATOM 658 O O . LEU A 1 79 ? 18.992 0.694 -11.295 1.00 94.75 79 LEU A O 1
ATOM 662 N N . ASN A 1 80 ? 19.724 2.785 -10.954 1.00 92.50 80 ASN A N 1
ATOM 663 C CA . ASN A 1 80 ? 20.260 2.525 -9.615 1.00 92.50 80 ASN A CA 1
ATOM 664 C C . ASN A 1 80 ? 19.191 2.074 -8.610 1.00 92.50 80 ASN A C 1
ATOM 666 O O . ASN A 1 80 ? 19.498 1.309 -7.699 1.00 92.50 80 ASN A O 1
ATOM 670 N N . VAL A 1 81 ? 17.958 2.573 -8.738 1.00 93.00 81 VAL A N 1
ATOM 671 C CA . VAL A 1 81 ? 16.842 2.200 -7.856 1.00 93.00 81 VAL A CA 1
ATOM 672 C C . VAL A 1 81 ? 16.328 0.799 -8.181 1.00 93.00 81 VAL A C 1
ATOM 674 O O . VAL A 1 81 ? 16.053 0.045 -7.254 1.00 93.00 81 VAL A O 1
ATOM 677 N N . ILE A 1 82 ? 16.231 0.448 -9.465 1.00 94.69 82 ILE A N 1
ATOM 678 C CA . ILE A 1 82 ? 15.626 -0.816 -9.920 1.00 94.69 82 ILE A CA 1
ATOM 679 C C . ILE A 1 82 ? 16.639 -1.947 -10.138 1.00 94.69 82 ILE A C 1
ATOM 681 O O . ILE A 1 82 ? 16.247 -3.063 -10.455 1.00 94.69 82 ILE A O 1
ATOM 685 N N . ALA A 1 83 ? 17.945 -1.688 -10.012 1.00 92.31 83 ALA A N 1
ATOM 686 C CA . ALA A 1 83 ? 18.988 -2.638 -10.410 1.00 92.31 83 ALA A CA 1
ATOM 687 C C . ALA A 1 83 ? 18.841 -4.025 -9.766 1.00 92.31 83 ALA A C 1
ATOM 689 O O . ALA A 1 83 ? 19.014 -5.036 -10.446 1.00 92.31 83 ALA A O 1
ATOM 690 N N . GLY A 1 84 ? 18.509 -4.055 -8.474 1.00 90.44 84 GLY A N 1
ATOM 691 C CA . GLY A 1 84 ? 18.325 -5.289 -7.709 1.00 90.44 84 GLY A CA 1
ATOM 692 C C . GLY A 1 84 ? 16.930 -5.906 -7.806 1.00 90.44 84 GLY A C 1
ATOM 693 O O . GLY A 1 84 ? 16.727 -6.956 -7.224 1.00 90.44 84 GLY A O 1
ATOM 694 N N . ASP A 1 85 ? 15.987 -5.273 -8.505 1.00 92.75 85 ASP A N 1
ATOM 695 C CA . ASP A 1 85 ? 14.601 -5.735 -8.602 1.00 92.75 85 ASP A CA 1
ATOM 696 C C . ASP A 1 85 ? 14.353 -6.364 -9.983 1.00 92.75 85 ASP A C 1
ATOM 698 O O . ASP A 1 85 ? 14.414 -5.704 -11.029 1.00 92.75 85 ASP A O 1
ATOM 702 N N . ASP A 1 86 ? 14.123 -7.674 -10.003 1.00 94.12 86 ASP A N 1
ATOM 703 C CA . ASP A 1 86 ? 13.903 -8.440 -11.234 1.00 94.12 86 ASP A CA 1
ATOM 704 C C . ASP A 1 86 ? 12.516 -8.215 -11.846 1.00 94.12 86 ASP A C 1
ATOM 706 O O . ASP A 1 86 ? 12.334 -8.461 -13.045 1.00 94.12 86 ASP A O 1
ATOM 710 N N . SER A 1 87 ? 11.579 -7.610 -11.105 1.00 95.44 87 SER A N 1
ATOM 711 C CA . SER A 1 87 ? 10.284 -7.203 -11.660 1.00 95.44 87 SER A CA 1
ATOM 712 C C . SER A 1 87 ? 10.419 -6.082 -12.699 1.00 95.44 87 SER A C 1
ATOM 714 O O . SER A 1 87 ? 9.550 -5.923 -13.552 1.00 95.44 87 SER A O 1
ATOM 716 N N . PHE A 1 88 ? 11.535 -5.343 -12.695 1.00 97.00 88 PHE A N 1
ATOM 717 C CA . PHE A 1 88 ? 11.825 -4.260 -13.641 1.00 97.00 88 PHE A CA 1
ATOM 718 C C . PHE A 1 88 ? 12.793 -4.659 -14.765 1.00 97.00 88 PHE A C 1
ATOM 720 O O . PHE A 1 88 ? 13.477 -3.802 -15.330 1.00 97.00 88 PHE A O 1
ATOM 727 N N . THR A 1 89 ? 12.855 -5.944 -15.126 1.00 97.06 89 THR A N 1
ATOM 728 C CA . THR A 1 89 ? 13.793 -6.459 -16.140 1.00 97.06 89 THR A CA 1
ATOM 729 C C . THR A 1 89 ? 13.773 -5.671 -17.458 1.00 97.06 89 THR A C 1
ATOM 731 O O . THR A 1 89 ? 14.832 -5.255 -17.933 1.00 97.06 89 THR A O 1
ATOM 734 N N . PHE A 1 90 ? 12.594 -5.369 -18.015 1.00 97.31 90 PHE A N 1
ATOM 735 C CA . PHE A 1 90 ? 12.508 -4.601 -19.264 1.00 97.31 90 PHE A CA 1
ATOM 736 C C . PHE A 1 90 ? 13.022 -3.165 -19.115 1.00 97.31 90 PHE A C 1
ATOM 738 O O . PHE A 1 90 ? 13.812 -2.704 -19.935 1.00 97.31 90 PHE A O 1
ATOM 745 N N . ALA A 1 91 ? 12.629 -2.460 -18.051 1.00 97.38 91 ALA A N 1
ATOM 746 C CA . ALA A 1 91 ? 13.087 -1.093 -17.802 1.00 97.38 91 ALA A CA 1
ATOM 747 C C . ALA A 1 91 ? 14.610 -1.033 -17.587 1.00 97.38 91 ALA A C 1
ATOM 749 O O . A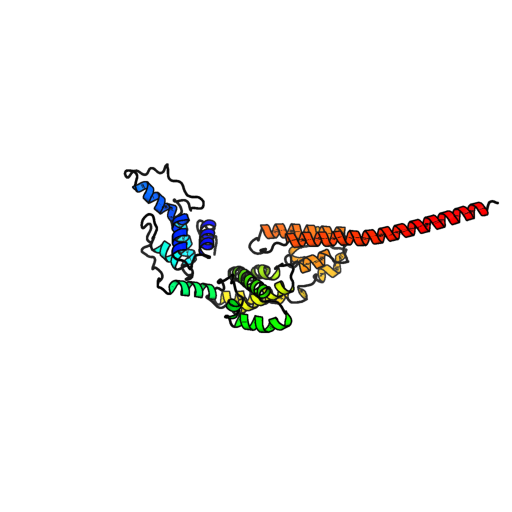LA A 1 91 ? 15.277 -0.148 -18.127 1.00 97.38 91 ALA A O 1
ATOM 750 N N . TYR A 1 92 ? 15.166 -2.000 -16.847 1.00 97.00 92 TYR A N 1
ATOM 751 C CA . TYR A 1 92 ? 16.607 -2.144 -16.643 1.00 97.00 92 TYR A CA 1
ATOM 752 C C . TYR A 1 92 ? 17.338 -2.277 -17.985 1.00 97.00 92 TYR A C 1
ATOM 754 O O . TYR A 1 92 ? 18.290 -1.540 -18.255 1.00 97.00 92 TYR A O 1
ATOM 762 N N . ASN A 1 93 ? 16.859 -3.169 -18.853 1.00 95.81 93 ASN A N 1
ATOM 763 C CA . ASN A 1 93 ? 17.500 -3.444 -20.132 1.00 95.81 93 ASN A CA 1
ATOM 764 C C . ASN A 1 93 ? 17.366 -2.301 -21.141 1.00 95.81 93 ASN A C 1
ATOM 766 O O . ASN A 1 93 ? 18.328 -2.019 -21.857 1.00 95.81 93 ASN A O 1
ATOM 770 N N . ILE A 1 94 ? 16.231 -1.597 -21.176 1.00 95.31 94 ILE A N 1
ATOM 771 C CA . ILE A 1 94 ? 16.042 -0.404 -22.020 1.00 95.31 94 ILE A CA 1
ATOM 772 C C . ILE A 1 94 ? 17.052 0.685 -21.641 1.00 95.31 94 ILE A C 1
ATOM 774 O O . ILE A 1 94 ? 17.715 1.243 -22.515 1.00 95.31 94 ILE A O 1
ATOM 778 N N . ILE A 1 95 ? 17.235 0.956 -20.343 1.00 94.94 95 ILE A N 1
ATOM 779 C CA . ILE A 1 95 ? 18.223 1.946 -19.891 1.00 94.94 95 ILE A CA 1
ATOM 780 C C . ILE A 1 95 ? 19.650 1.474 -20.194 1.00 94.94 95 ILE A C 1
ATOM 782 O O . ILE A 1 95 ? 20.449 2.251 -20.710 1.00 94.94 95 ILE A O 1
ATOM 786 N N . GLY A 1 96 ? 19.974 0.215 -19.882 1.00 93.19 96 GLY A N 1
ATOM 787 C CA . GLY A 1 96 ? 21.316 -0.342 -20.074 1.00 93.19 96 GLY A CA 1
ATOM 788 C C . GLY A 1 96 ? 21.753 -0.378 -21.539 1.00 93.19 96 GLY A C 1
ATOM 789 O O . GLY A 1 96 ? 22.883 -0.009 -21.867 1.00 93.19 96 GLY A O 1
ATOM 790 N N . SER A 1 97 ? 20.849 -0.792 -22.429 1.00 91.81 97 SER A N 1
ATOM 791 C CA . SER A 1 97 ? 21.104 -0.857 -23.872 1.00 91.81 97 SER A CA 1
ATOM 792 C C . SER A 1 97 ? 21.115 0.518 -24.538 1.00 91.81 97 SER A C 1
ATOM 794 O O . SER A 1 97 ? 21.811 0.686 -25.536 1.00 91.81 97 SER A O 1
ATOM 796 N N . GLY A 1 98 ? 20.387 1.495 -23.988 1.00 88.62 98 GLY A N 1
ATOM 797 C CA . GLY A 1 98 ? 20.141 2.780 -24.642 1.00 88.62 98 GLY A CA 1
ATOM 798 C C . GLY A 1 98 ? 19.136 2.692 -25.798 1.00 88.62 98 GLY A C 1
ATOM 799 O O . GLY A 1 98 ? 18.978 3.669 -26.531 1.00 88.62 98 GLY A O 1
ATOM 800 N N . ALA A 1 99 ? 18.457 1.549 -25.964 1.00 85.44 99 ALA A N 1
ATOM 801 C CA . ALA A 1 99 ? 17.536 1.302 -27.068 1.00 85.44 99 ALA A CA 1
ATOM 802 C C . ALA A 1 99 ? 16.324 2.241 -27.004 1.00 85.44 99 ALA A C 1
ATOM 804 O O . ALA A 1 99 ? 15.611 2.309 -25.998 1.00 85.44 99 ALA A O 1
ATOM 805 N N . ASN A 1 100 ? 16.079 2.969 -28.092 1.00 88.50 100 ASN A N 1
ATOM 806 C CA . ASN A 1 100 ? 14.940 3.874 -28.226 1.00 88.50 100 ASN A CA 1
ATOM 807 C C . ASN A 1 100 ? 14.584 4.115 -29.707 1.00 88.50 100 ASN A C 1
ATOM 809 O O . ASN A 1 100 ? 15.286 3.683 -30.614 1.00 88.50 100 ASN A O 1
ATOM 813 N N . SER A 1 101 ? 13.468 4.802 -29.957 1.00 87.94 101 SER A N 1
ATOM 814 C CA . SER A 1 101 ? 12.917 5.037 -31.305 1.00 87.94 101 SER A CA 1
ATOM 815 C C . SER A 1 101 ? 13.623 6.153 -32.088 1.00 87.94 101 SER A C 1
ATOM 817 O O . SER A 1 101 ? 13.295 6.400 -33.253 1.00 87.94 101 SER A O 1
ATOM 819 N N . TYR A 1 102 ? 14.529 6.897 -31.453 1.00 82.62 102 TYR A N 1
ATOM 820 C CA . TYR A 1 102 ? 15.170 8.062 -32.051 1.00 82.62 102 TYR A CA 1
ATOM 821 C C . TYR A 1 102 ? 16.538 7.679 -32.619 1.00 82.62 102 TYR A C 1
ATOM 823 O O . TYR A 1 102 ? 16.717 7.821 -33.830 1.00 82.62 102 TYR A O 1
ATOM 831 N N . GLU A 1 103 ? 17.431 7.145 -31.786 1.00 71.19 103 GLU A N 1
ATOM 832 C CA . GLU A 1 103 ? 18.764 6.633 -32.137 1.00 71.19 103 GLU A CA 1
ATOM 833 C C . GLU A 1 103 ? 19.348 5.897 -30.920 1.00 71.19 103 GLU A C 1
ATOM 835 O O . GLU A 1 103 ? 19.044 6.305 -29.801 1.00 71.19 103 GLU A O 1
ATOM 840 N N . ASP A 1 104 ? 20.174 4.854 -31.080 1.00 64.94 104 ASP A N 1
ATOM 841 C CA . ASP A 1 104 ? 20.826 4.194 -29.934 1.00 64.94 104 ASP A CA 1
ATOM 842 C C . ASP A 1 104 ? 21.694 5.208 -29.174 1.00 64.94 104 ASP A C 1
ATOM 844 O O . ASP A 1 104 ? 22.779 5.594 -29.610 1.00 64.94 104 ASP A O 1
ATOM 848 N N . PHE A 1 105 ? 21.197 5.665 -28.024 1.00 68.81 105 PHE A N 1
ATOM 849 C CA . PHE A 1 105 ? 21.735 6.831 -27.332 1.00 68.81 105 PHE A CA 1
ATOM 850 C C . PHE A 1 105 ? 22.076 6.467 -25.889 1.00 68.81 105 PHE A C 1
ATOM 852 O O . PHE A 1 105 ? 21.254 5.922 -25.153 1.00 68.81 105 PHE A O 1
ATOM 859 N N . HIS A 1 106 ? 23.308 6.778 -25.474 1.00 76.75 106 HIS A N 1
ATOM 860 C CA . HIS A 1 106 ? 23.830 6.487 -24.133 1.00 76.75 106 HIS A CA 1
ATOM 861 C C . HIS A 1 106 ? 23.814 5.002 -23.714 1.00 76.75 106 HIS A C 1
ATOM 863 O O . HIS A 1 106 ? 23.510 4.689 -22.562 1.00 76.75 106 HIS A O 1
ATOM 869 N N . ARG A 1 107 ? 24.208 4.079 -24.604 1.00 84.31 107 ARG A N 1
ATOM 870 C CA . ARG A 1 107 ? 24.464 2.682 -24.212 1.00 84.31 107 ARG A CA 1
ATOM 871 C C . ARG A 1 107 ? 25.486 2.612 -23.073 1.00 84.31 107 ARG A C 1
ATOM 873 O O . ARG A 1 107 ? 26.597 3.136 -23.183 1.00 84.31 107 ARG A O 1
ATOM 880 N N . ILE A 1 108 ? 25.143 1.909 -21.996 1.00 86.44 108 ILE A N 1
ATOM 881 C CA . ILE A 1 108 ? 25.995 1.791 -20.811 1.00 86.44 108 ILE A CA 1
ATOM 882 C C . ILE A 1 108 ? 26.869 0.545 -20.960 1.00 86.44 108 ILE A C 1
ATOM 884 O O . ILE A 1 108 ? 26.458 -0.561 -20.626 1.00 86.44 108 ILE A O 1
ATOM 888 N N . MET A 1 109 ? 28.103 0.715 -21.440 1.00 79.38 109 MET A N 1
ATOM 889 C CA . MET A 1 109 ? 29.006 -0.412 -21.738 1.00 79.38 109 MET A CA 1
ATOM 890 C C . MET A 1 109 ? 29.287 -1.333 -20.539 1.00 79.38 109 MET A C 1
ATOM 892 O O . MET A 1 109 ? 29.448 -2.536 -20.713 1.00 79.38 109 MET A O 1
ATOM 896 N N . ALA A 1 110 ? 29.333 -0.783 -19.323 1.00 81.56 110 ALA A N 1
ATOM 897 C CA . ALA A 1 110 ? 29.571 -1.555 -18.101 1.00 81.56 110 ALA A CA 1
ATOM 898 C C . ALA A 1 110 ? 28.302 -2.224 -17.532 1.00 81.56 110 ALA A C 1
ATOM 900 O O . ALA A 1 110 ? 28.389 -2.972 -16.559 1.00 81.56 110 ALA A O 1
ATOM 901 N N . CYS A 1 111 ? 27.119 -1.950 -18.094 1.00 86.69 111 CYS A N 1
ATOM 902 C CA . CYS A 1 111 ? 25.864 -2.534 -17.636 1.00 86.69 111 CYS A CA 1
ATOM 903 C C . CYS A 1 111 ? 25.679 -3.919 -18.265 1.00 86.69 111 CYS A C 1
ATOM 905 O O . CYS A 1 111 ? 25.534 -4.056 -19.480 1.00 86.69 111 CYS A O 1
ATOM 907 N N . LYS A 1 112 ? 25.676 -4.960 -17.428 1.00 91.19 112 LYS A N 1
ATOM 908 C CA . LYS A 1 112 ? 25.320 -6.313 -17.854 1.00 91.19 112 LYS A CA 1
ATOM 909 C C . LYS A 1 112 ? 23.798 -6.426 -17.890 1.00 91.19 112 LYS A C 1
ATOM 911 O O . LYS A 1 112 ? 23.168 -6.405 -16.838 1.00 91.19 112 LYS A O 1
ATOM 916 N N . LEU A 1 113 ? 23.232 -6.545 -19.090 1.00 92.94 113 LEU A N 1
ATOM 917 C CA . LEU A 1 113 ? 21.789 -6.707 -19.279 1.00 92.94 113 LEU A CA 1
ATOM 918 C C . LEU A 1 113 ? 21.280 -7.978 -18.582 1.00 92.94 113 LEU A C 1
ATOM 920 O O . LEU A 1 113 ? 21.979 -8.997 -18.539 1.00 92.94 113 LEU A O 1
ATOM 924 N N . LYS A 1 114 ? 20.061 -7.901 -18.047 1.00 93.69 114 LYS A N 1
ATOM 925 C CA . LYS A 1 114 ? 19.319 -9.045 -17.513 1.00 93.69 114 LYS A CA 1
ATOM 926 C C . LYS A 1 114 ? 18.862 -9.937 -18.669 1.00 93.69 114 LYS A C 1
ATOM 928 O O . LYS A 1 114 ? 18.649 -9.457 -19.783 1.00 93.69 114 LYS A O 1
ATOM 933 N N . GLU A 1 115 ? 18.733 -11.234 -18.417 1.00 92.44 115 GLU A N 1
ATOM 934 C CA . GLU A 1 115 ? 18.317 -12.187 -19.446 1.00 92.44 115 GLU A CA 1
ATOM 935 C C . GLU A 1 115 ? 16.849 -11.963 -19.840 1.00 92.44 115 GLU A C 1
ATOM 937 O O . GLU A 1 115 ? 15.950 -11.984 -18.999 1.00 92.44 115 GLU A O 1
ATOM 942 N N . GLU A 1 116 ? 16.607 -11.762 -21.135 1.00 93.00 116 GLU A N 1
ATOM 943 C CA . GLU A 1 116 ? 15.265 -11.727 -21.715 1.00 93.00 116 GLU A CA 1
ATOM 944 C C . GLU A 1 116 ? 15.008 -13.012 -22.503 1.00 93.00 116 GLU A C 1
ATOM 946 O O . GLU A 1 116 ? 15.737 -13.344 -23.437 1.00 93.00 116 GLU A O 1
ATOM 951 N N . SER A 1 117 ? 13.942 -13.720 -22.142 1.00 92.50 117 SER A N 1
ATOM 952 C CA . SER A 1 117 ? 13.474 -14.934 -22.800 1.00 92.50 117 SER A CA 1
ATOM 953 C C . SER A 1 117 ? 11.948 -14.926 -22.917 1.00 92.50 117 SER A C 1
ATOM 955 O O . SER A 1 117 ? 11.262 -14.047 -22.393 1.00 92.50 117 SER A O 1
ATOM 957 N N . LEU A 1 118 ? 11.389 -15.953 -23.562 1.00 90.06 118 LEU A N 1
ATOM 958 C CA . LEU A 1 118 ? 9.937 -16.157 -23.619 1.00 90.06 118 LEU A CA 1
ATOM 959 C C . LEU A 1 118 ? 9.294 -16.298 -22.225 1.00 90.06 118 LEU A C 1
ATOM 961 O O . LEU A 1 118 ? 8.093 -16.092 -22.093 1.00 90.06 118 LEU A O 1
ATOM 965 N N . ASN A 1 119 ? 10.077 -16.620 -21.189 1.00 93.62 119 ASN A N 1
ATOM 966 C CA . ASN A 1 119 ? 9.585 -16.799 -19.824 1.00 93.62 119 ASN A CA 1
ATOM 967 C C . ASN A 1 119 ? 9.725 -15.541 -18.944 1.00 93.62 119 ASN A C 1
ATOM 969 O O . ASN A 1 119 ? 9.328 -15.559 -17.781 1.00 93.62 119 ASN A O 1
ATOM 973 N N . THR A 1 120 ? 10.286 -14.444 -19.464 1.00 94.81 120 THR A N 1
ATOM 974 C CA . THR A 1 120 ? 10.562 -13.233 -18.671 1.00 94.81 120 THR A CA 1
ATOM 975 C C . THR A 1 120 ? 9.300 -12.616 -18.072 1.00 94.81 120 THR A C 1
ATOM 977 O O . THR A 1 120 ? 9.333 -12.189 -16.924 1.00 94.81 120 THR A O 1
ATOM 980 N N . VAL A 1 121 ? 8.175 -12.624 -18.795 1.00 96.44 121 VAL A N 1
ATOM 981 C CA . VAL A 1 121 ? 6.889 -12.119 -18.275 1.00 96.44 121 VAL A CA 1
ATOM 982 C C . VAL A 1 121 ? 6.445 -12.921 -17.050 1.00 96.44 121 VAL A C 1
ATOM 984 O O . VAL A 1 121 ? 6.209 -12.338 -15.996 1.00 96.44 121 VAL A O 1
ATOM 987 N N . ASN A 1 122 ? 6.436 -14.254 -17.147 1.00 95.12 122 ASN A N 1
ATOM 988 C CA . ASN A 1 122 ? 6.073 -15.130 -16.028 1.00 95.12 122 ASN A CA 1
ATOM 989 C C . ASN A 1 122 ? 7.016 -14.950 -14.832 1.00 95.12 122 ASN A C 1
ATOM 991 O O . ASN A 1 122 ? 6.581 -15.003 -13.685 1.00 95.12 122 ASN A O 1
ATOM 995 N N . HIS A 1 123 ? 8.311 -14.741 -15.089 1.00 95.69 123 HIS A N 1
ATOM 996 C CA . HIS A 1 123 ? 9.279 -14.472 -14.031 1.00 95.69 123 HIS A CA 1
ATOM 997 C C . HIS A 1 123 ? 8.977 -13.150 -13.313 1.00 95.69 123 HIS A C 1
ATOM 999 O O . HIS A 1 123 ? 8.907 -13.138 -12.088 1.00 95.69 123 HIS A O 1
ATOM 1005 N N . ILE A 1 124 ? 8.718 -12.067 -14.056 1.00 96.50 124 ILE A N 1
ATOM 1006 C CA . ILE A 1 124 ? 8.309 -10.775 -13.482 1.00 96.50 124 ILE A CA 1
ATOM 1007 C C . ILE A 1 124 ? 7.039 -10.942 -12.644 1.00 96.50 124 ILE A C 1
ATOM 1009 O O . ILE A 1 124 ? 6.984 -10.462 -11.514 1.00 96.50 124 ILE A O 1
ATOM 1013 N N . GLU A 1 125 ? 6.035 -11.648 -13.161 1.00 95.00 125 GLU A N 1
ATOM 1014 C CA . GLU A 1 125 ? 4.788 -11.912 -12.438 1.00 95.00 125 GLU A CA 1
ATOM 1015 C C . GLU A 1 125 ? 5.013 -12.724 -11.162 1.00 95.00 125 GLU A C 1
ATOM 1017 O O . GLU A 1 125 ? 4.399 -12.428 -10.136 1.00 95.00 125 GLU A O 1
ATOM 1022 N N . GLN A 1 126 ? 5.914 -13.709 -11.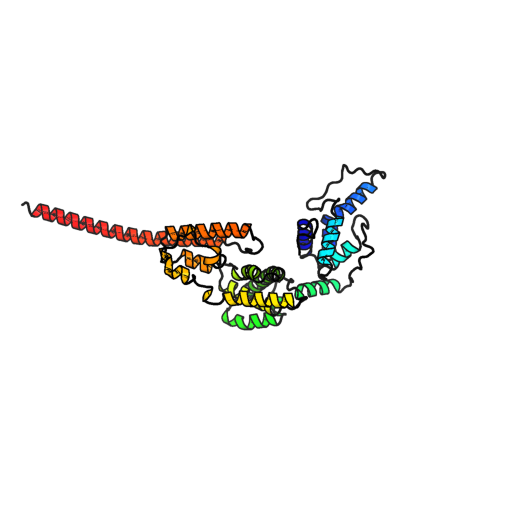186 1.00 94.88 126 GLN A N 1
ATOM 1023 C CA . GLN A 1 126 ? 6.286 -14.453 -9.987 1.00 94.88 126 GLN A CA 1
ATOM 1024 C C . GLN A 1 126 ? 6.969 -13.549 -8.960 1.00 94.88 126 GLN A C 1
ATOM 1026 O O . GLN A 1 126 ? 6.579 -13.567 -7.799 1.00 94.88 126 GLN A O 1
ATOM 1031 N N . VAL A 1 127 ? 7.922 -12.709 -9.372 1.00 95.50 127 VAL A N 1
ATOM 1032 C CA . VAL A 1 127 ? 8.574 -11.746 -8.468 1.00 95.50 127 VAL A CA 1
ATOM 1033 C C . VAL A 1 127 ? 7.543 -10.790 -7.853 1.00 95.50 127 VAL A C 1
ATOM 1035 O O . VAL A 1 127 ? 7.579 -10.531 -6.652 1.00 95.50 127 VAL A O 1
ATOM 1038 N N . CYS A 1 128 ? 6.557 -10.329 -8.632 1.00 94.69 128 CYS A N 1
ATOM 1039 C CA . CYS A 1 128 ? 5.453 -9.517 -8.109 1.00 94.69 128 CYS A CA 1
ATOM 1040 C C . CYS A 1 128 ? 4.641 -10.268 -7.040 1.00 94.69 128 CYS A C 1
ATOM 1042 O O . CYS A 1 128 ? 4.315 -9.684 -6.007 1.00 94.69 128 CYS A O 1
ATOM 1044 N N . LYS A 1 129 ? 4.338 -11.556 -7.256 1.00 94.19 129 LYS A N 1
ATOM 1045 C CA . LYS A 1 129 ? 3.644 -12.412 -6.275 1.00 94.19 129 LYS A CA 1
ATOM 1046 C C . LYS A 1 129 ? 4.450 -12.588 -4.994 1.00 94.19 129 LYS A C 1
ATOM 1048 O O . LYS A 1 129 ? 3.884 -12.510 -3.906 1.00 94.19 129 LYS A O 1
ATOM 1053 N N . GLU A 1 130 ? 5.759 -12.796 -5.107 1.00 94.56 130 GLU A N 1
ATOM 1054 C CA . GLU A 1 130 ? 6.647 -12.931 -3.950 1.00 94.56 130 GLU A CA 1
ATOM 1055 C C . GLU A 1 130 ? 6.671 -11.649 -3.108 1.00 94.56 130 GLU A C 1
ATOM 1057 O O . GLU A 1 130 ? 6.524 -11.711 -1.888 1.00 94.56 130 GLU A O 1
ATOM 1062 N N . TYR A 1 131 ? 6.733 -10.475 -3.752 1.00 94.00 131 TYR A N 1
ATOM 1063 C CA . TYR A 1 131 ? 6.592 -9.179 -3.077 1.00 94.00 131 TYR A CA 1
ATOM 1064 C C . TYR A 1 131 ? 5.164 -8.874 -2.580 1.00 94.00 131 TYR A C 1
ATOM 1066 O O . TYR A 1 131 ? 4.983 -7.892 -1.854 1.00 94.00 131 TYR A O 1
ATOM 1074 N N . LYS A 1 132 ? 4.167 -9.704 -2.927 1.00 95.19 132 LYS A N 1
ATOM 1075 C CA . LYS A 1 132 ? 2.724 -9.493 -2.689 1.00 95.19 132 LYS A CA 1
ATOM 1076 C C . LYS A 1 132 ? 2.192 -8.212 -3.354 1.00 95.19 132 LYS A C 1
ATOM 1078 O O . LYS A 1 132 ? 1.329 -7.524 -2.816 1.00 95.19 132 LYS A O 1
ATOM 1083 N N . GLU A 1 133 ? 2.724 -7.892 -4.529 1.00 94.19 133 GLU A N 1
ATOM 1084 C CA . GLU A 1 133 ? 2.371 -6.736 -5.367 1.00 94.19 133 GLU A CA 1
ATOM 1085 C C . GLU A 1 133 ? 1.443 -7.105 -6.539 1.00 94.19 133 GLU A C 1
ATOM 1087 O O . GLU A 1 133 ? 1.147 -6.279 -7.397 1.00 94.19 133 GLU A O 1
ATOM 1092 N N . ASP A 1 134 ? 0.974 -8.350 -6.599 1.00 93.19 134 ASP A N 1
ATOM 1093 C CA . ASP A 1 134 ? 0.073 -8.881 -7.622 1.00 93.19 134 ASP A CA 1
ATOM 1094 C C . ASP A 1 134 ? -1.407 -8.578 -7.309 1.00 93.19 134 ASP A C 1
ATOM 1096 O O . ASP A 1 134 ? -2.272 -9.462 -7.321 1.00 93.19 134 ASP A O 1
ATOM 1100 N N . TYR A 1 135 ? -1.684 -7.307 -7.007 1.00 94.69 135 TYR A N 1
ATOM 1101 C CA . TYR A 1 135 ? -2.998 -6.767 -6.661 1.00 94.69 135 TYR A CA 1
ATOM 1102 C C . TYR A 1 135 ? -3.285 -5.464 -7.448 1.00 94.69 135 TYR A C 1
ATOM 1104 O O . TYR A 1 135 ? -2.351 -4.771 -7.852 1.00 94.69 135 TYR A O 1
ATOM 1112 N N . PRO A 1 136 ? -4.560 -5.080 -7.648 1.00 96.19 136 PRO A N 1
ATOM 1113 C CA . PRO A 1 136 ? -5.762 -5.809 -7.262 1.00 96.19 136 PRO A CA 1
ATOM 1114 C C . PRO A 1 136 ? -6.020 -7.025 -8.158 1.00 96.19 136 PRO A C 1
ATOM 1116 O O . PRO A 1 136 ? -5.740 -7.004 -9.355 1.00 96.19 136 PRO A O 1
ATOM 1119 N N . LYS A 1 137 ? -6.603 -8.075 -7.581 1.00 95.56 137 LYS A N 1
ATOM 1120 C CA . LYS A 1 137 ? -7.116 -9.227 -8.328 1.00 95.56 137 LYS A CA 1
ATOM 1121 C C . LYS A 1 137 ? -8.596 -9.049 -8.645 1.00 95.56 137 LYS A C 1
ATOM 1123 O O . LYS A 1 137 ? -9.320 -8.338 -7.944 1.00 95.56 137 LYS A O 1
ATOM 1128 N N . THR A 1 138 ? -9.038 -9.725 -9.700 1.00 96.81 138 THR A N 1
ATOM 1129 C CA . THR A 1 138 ? -10.424 -9.686 -10.193 1.00 96.81 138 THR A CA 1
ATOM 1130 C C . THR A 1 138 ? -11.283 -10.841 -9.690 1.00 96.81 138 THR A C 1
ATOM 1132 O O . THR A 1 138 ? -12.499 -10.776 -9.822 1.00 96.81 138 THR A O 1
ATOM 1135 N N . ASN A 1 139 ? -10.681 -11.881 -9.106 1.00 96.00 139 ASN A N 1
ATOM 1136 C CA . ASN A 1 139 ? -11.394 -13.013 -8.525 1.00 96.00 139 ASN A CA 1
ATOM 1137 C C . ASN A 1 139 ? -10.762 -13.425 -7.186 1.00 96.00 139 ASN A C 1
ATOM 1139 O O . ASN A 1 139 ? -9.565 -13.231 -6.956 1.00 96.00 139 ASN A O 1
ATOM 1143 N N . LEU A 1 140 ? -11.583 -13.978 -6.288 1.00 97.69 140 LEU A N 1
ATOM 1144 C CA . LEU A 1 140 ? -11.130 -14.407 -4.964 1.00 97.69 140 LEU A CA 1
ATOM 1145 C C . LEU A 1 140 ? -10.241 -15.655 -5.042 1.00 97.69 140 LEU A C 1
ATOM 1147 O O . LEU A 1 140 ? -9.297 -15.784 -4.264 1.00 97.69 140 LEU A O 1
ATOM 1151 N N . ALA A 1 141 ? -10.530 -16.564 -5.976 1.00 97.44 141 ALA A N 1
ATOM 1152 C CA . ALA A 1 141 ? -9.822 -17.833 -6.116 1.00 97.44 141 ALA A CA 1
ATOM 1153 C C . ALA A 1 141 ? -8.304 -17.642 -6.263 1.00 97.44 141 ALA A C 1
ATOM 1155 O O . ALA A 1 141 ? -7.543 -18.358 -5.617 1.00 97.44 141 ALA A O 1
ATOM 1156 N N . ASP A 1 142 ? -7.871 -16.625 -7.007 1.00 96.94 142 ASP A N 1
ATOM 1157 C CA . ASP A 1 142 ? -6.461 -16.295 -7.211 1.00 96.94 142 ASP A CA 1
ATOM 1158 C C . ASP A 1 142 ? -5.741 -15.890 -5.913 1.00 96.94 142 ASP A C 1
ATOM 1160 O O . ASP A 1 142 ? -4.537 -16.112 -5.791 1.00 96.94 142 ASP A O 1
ATOM 1164 N N . TYR A 1 143 ? -6.444 -15.315 -4.928 1.00 97.75 143 TYR A N 1
ATOM 1165 C CA . TYR A 1 143 ? -5.881 -15.090 -3.589 1.00 97.75 143 TYR A CA 1
ATOM 1166 C C . TYR A 1 143 ? -5.782 -16.385 -2.782 1.00 97.75 143 TYR A C 1
ATOM 1168 O O . TYR A 1 143 ? -4.840 -16.553 -2.010 1.00 97.75 143 TYR A O 1
ATOM 1176 N N . LEU A 1 144 ? -6.743 -17.294 -2.959 1.00 97.25 144 LEU A N 1
ATOM 1177 C CA . LEU A 1 144 ? -6.844 -18.562 -2.227 1.00 97.25 144 LEU A CA 1
ATOM 1178 C C . LEU A 1 144 ? -5.953 -19.678 -2.802 1.00 97.25 144 LEU A C 1
ATOM 1180 O O . LEU A 1 144 ? -5.932 -20.787 -2.262 1.00 97.25 144 LEU A O 1
ATOM 1184 N N . LEU A 1 145 ? -5.216 -19.405 -3.882 1.00 95.50 145 LEU A N 1
ATOM 1185 C CA . LEU A 1 145 ? -4.113 -20.258 -4.330 1.00 95.50 145 LEU A CA 1
ATOM 1186 C C . LEU A 1 145 ? -2.939 -20.238 -3.338 1.00 95.50 145 LEU A C 1
ATOM 1188 O O . LEU A 1 145 ? -2.194 -21.211 -3.272 1.00 95.50 145 LEU A O 1
ATOM 1192 N N . ASP A 1 146 ? -2.795 -19.161 -2.560 1.00 94.69 146 ASP A N 1
ATOM 1193 C CA . ASP A 1 146 ? -1.850 -19.070 -1.445 1.00 94.69 146 ASP A CA 1
ATOM 1194 C C . ASP A 1 146 ? -2.415 -19.813 -0.220 1.00 94.69 146 ASP A C 1
ATOM 1196 O O . ASP A 1 146 ? -3.534 -19.547 0.233 1.00 94.69 146 ASP A O 1
ATOM 1200 N N . ASP A 1 147 ? -1.644 -20.767 0.308 1.00 95.38 147 ASP A N 1
ATOM 1201 C CA . ASP A 1 147 ? -2.078 -21.652 1.393 1.00 95.38 147 ASP A CA 1
ATOM 1202 C C . ASP A 1 147 ? -2.421 -20.891 2.678 1.00 95.38 147 ASP A C 1
ATOM 1204 O O . ASP A 1 147 ? -3.437 -21.194 3.310 1.00 95.38 147 ASP A O 1
ATOM 1208 N N . ALA A 1 148 ? -1.638 -19.866 3.030 1.00 95.56 148 ALA A N 1
ATOM 1209 C CA . ALA A 1 148 ? -1.872 -19.072 4.231 1.00 95.56 148 ALA A CA 1
ATOM 1210 C C . ALA A 1 148 ? -3.155 -18.239 4.096 1.00 95.56 148 ALA A C 1
ATOM 1212 O O . ALA A 1 148 ? -3.931 -18.118 5.048 1.00 95.56 148 ALA A O 1
ATOM 1213 N N . ASN A 1 149 ? -3.423 -17.687 2.908 1.00 97.00 149 ASN A N 1
ATOM 1214 C CA . ASN A 1 149 ? -4.690 -17.001 2.635 1.00 97.00 149 ASN A CA 1
ATOM 1215 C C . ASN A 1 149 ? -5.879 -17.962 2.690 1.00 97.00 149 ASN A C 1
ATOM 1217 O O . ASN A 1 149 ? -6.923 -17.631 3.262 1.00 97.00 149 ASN A O 1
ATOM 1221 N N . ARG A 1 150 ? -5.729 -19.156 2.107 1.00 97.56 150 ARG A N 1
ATOM 1222 C CA . ARG A 1 150 ? -6.771 -20.184 2.095 1.00 97.56 150 ARG A CA 1
ATOM 1223 C C . ARG A 1 150 ? -7.113 -20.664 3.498 1.00 97.56 150 ARG A C 1
ATOM 1225 O O . ARG A 1 150 ? -8.294 -20.820 3.811 1.00 97.56 150 ARG A O 1
ATOM 1232 N N . GLU A 1 151 ? -6.109 -20.874 4.341 1.00 97.56 151 GLU A N 1
ATOM 1233 C CA . GLU A 1 151 ? -6.293 -21.215 5.750 1.00 97.56 151 GLU A CA 1
ATOM 1234 C C . GLU A 1 151 ? -7.038 -20.101 6.496 1.00 97.56 151 GLU A C 1
ATOM 1236 O O . GLU A 1 151 ? -8.080 -20.357 7.107 1.00 97.56 151 GLU A O 1
ATOM 1241 N N . PHE A 1 152 ? -6.577 -18.850 6.375 1.00 96.88 152 PHE A N 1
ATOM 1242 C CA . PHE A 1 152 ? -7.231 -17.697 6.998 1.00 96.88 152 PHE A CA 1
ATOM 1243 C C . PHE A 1 152 ? -8.710 -17.580 6.592 1.00 96.88 152 PHE A C 1
ATOM 1245 O O . PHE A 1 152 ? -9.585 -17.402 7.446 1.00 96.88 152 PHE A O 1
ATOM 1252 N N . TYR A 1 153 ? -8.997 -17.715 5.294 1.00 97.44 153 TYR A N 1
ATOM 1253 C CA . TYR A 1 153 ? -10.351 -17.683 4.747 1.00 97.44 153 TYR A CA 1
ATOM 1254 C C . TYR A 1 153 ? -11.218 -18.820 5.306 1.00 97.44 153 TYR A C 1
ATOM 1256 O O . TYR A 1 153 ? -12.304 -18.572 5.836 1.00 97.44 153 TYR A O 1
ATOM 1264 N N . ASN A 1 154 ? -10.738 -20.066 5.251 1.00 96.50 154 ASN A N 1
ATOM 1265 C CA . ASN A 1 154 ? -11.493 -21.233 5.712 1.00 96.50 154 ASN A CA 1
ATOM 1266 C C . ASN A 1 154 ? -11.824 -21.173 7.207 1.00 96.50 154 ASN A C 1
ATOM 1268 O O . ASN A 1 154 ? -12.928 -21.560 7.592 1.00 96.50 154 ASN A O 1
ATOM 1272 N N . ASN A 1 155 ? -10.925 -20.619 8.022 1.00 96.31 155 ASN A N 1
ATOM 1273 C CA . ASN A 1 155 ? -11.125 -20.461 9.462 1.00 96.31 155 ASN A CA 1
ATOM 1274 C C . ASN A 1 155 ? -12.201 -19.420 9.824 1.00 96.31 155 ASN A C 1
ATOM 1276 O O . ASN A 1 155 ? -12.696 -19.416 10.951 1.00 96.31 155 ASN A O 1
ATOM 1280 N N . ARG A 1 156 ? -12.579 -18.525 8.898 1.00 94.50 156 ARG A N 1
ATOM 1281 C CA . ARG A 1 156 ? -13.498 -17.405 9.177 1.00 94.50 156 ARG A CA 1
ATOM 1282 C C . ARG A 1 156 ? -14.776 -17.402 8.347 1.00 94.50 156 ARG A C 1
ATOM 1284 O O . ARG A 1 156 ? -15.781 -16.870 8.818 1.00 94.50 156 ARG A O 1
ATOM 1291 N N . LYS A 1 157 ? -14.775 -17.989 7.147 1.00 92.81 157 LYS A N 1
ATOM 1292 C CA . LYS A 1 157 ? -15.888 -17.888 6.185 1.00 92.81 157 LYS A CA 1
ATOM 1293 C C . LYS A 1 157 ? -17.247 -18.291 6.769 1.00 92.81 157 LYS A C 1
ATOM 1295 O O . LYS A 1 157 ? -18.227 -17.584 6.560 1.00 92.81 157 LYS A O 1
ATOM 1300 N N . ASN A 1 158 ? -17.285 -19.358 7.570 1.00 90.62 158 ASN A N 1
ATOM 1301 C CA . ASN A 1 158 ? -18.523 -19.872 8.164 1.00 90.62 158 ASN A CA 1
ATOM 1302 C C . ASN A 1 158 ? -19.068 -18.964 9.276 1.00 90.62 158 ASN A C 1
ATOM 1304 O O . ASN A 1 158 ? -20.270 -18.944 9.506 1.00 90.62 158 ASN A O 1
ATOM 1308 N N . ASN A 1 159 ? -18.196 -18.209 9.950 1.00 93.00 159 ASN A N 1
ATOM 1309 C CA . ASN A 1 159 ? -18.591 -17.297 11.024 1.00 93.00 159 ASN A CA 1
ATOM 1310 C C . ASN A 1 159 ? -19.026 -15.937 10.474 1.00 93.00 159 ASN A C 1
ATOM 1312 O O . ASN A 1 159 ? -19.922 -15.306 11.024 1.00 93.00 159 ASN A O 1
ATOM 1316 N N . LEU A 1 160 ? -18.376 -15.470 9.404 1.00 93.25 160 LEU A N 1
ATOM 1317 C CA . LEU A 1 160 ? -18.651 -14.153 8.830 1.00 93.25 160 LEU A CA 1
ATOM 1318 C C . LEU A 1 160 ? -19.832 -14.161 7.853 1.00 93.25 160 LEU A C 1
ATOM 1320 O O . LEU A 1 160 ? -20.484 -13.128 7.714 1.00 93.25 160 LEU A O 1
ATOM 1324 N N . LEU A 1 161 ? -20.104 -15.297 7.193 1.00 91.75 161 LEU A N 1
ATOM 1325 C CA . LEU A 1 161 ? -21.208 -15.474 6.235 1.00 91.75 161 LEU A CA 1
ATOM 1326 C C . LEU A 1 161 ? -21.269 -14.361 5.167 1.00 91.75 161 LEU A C 1
ATOM 1328 O O . LEU A 1 161 ? -22.343 -13.899 4.787 1.00 91.75 161 LEU A O 1
ATOM 1332 N N . LYS A 1 162 ? -20.097 -13.904 4.711 1.00 96.38 162 LYS A N 1
ATOM 1333 C CA . LYS A 1 162 ? -19.936 -12.889 3.661 1.00 96.38 162 LYS A CA 1
ATOM 1334 C C . LYS A 1 162 ? -19.788 -13.536 2.287 1.00 96.38 162 LYS A C 1
ATOM 1336 O O . LYS A 1 162 ? -19.267 -14.648 2.186 1.00 96.38 162 LYS A O 1
ATOM 1341 N N . ASP A 1 163 ? -20.237 -12.827 1.258 1.00 96.19 163 ASP A N 1
ATOM 1342 C CA . ASP A 1 163 ? -20.140 -13.255 -0.137 1.00 96.19 163 ASP A CA 1
ATOM 1343 C C . ASP A 1 163 ? -18.721 -13.100 -0.715 1.00 96.19 163 ASP A C 1
ATOM 1345 O O . ASP A 1 163 ? -17.794 -12.610 -0.064 1.00 96.19 163 ASP A O 1
ATOM 1349 N N . GLU A 1 164 ? -18.546 -13.579 -1.948 1.00 96.38 164 GLU A N 1
ATOM 1350 C CA . GLU A 1 164 ? -17.267 -13.551 -2.659 1.00 96.38 164 GLU A CA 1
ATOM 1351 C C . GLU A 1 164 ? -16.754 -12.125 -2.898 1.00 96.38 164 GLU A C 1
ATOM 1353 O O . GLU A 1 164 ? -15.568 -11.868 -2.686 1.00 96.38 164 GLU A O 1
ATOM 1358 N N . GLU A 1 165 ? -17.628 -11.196 -3.298 1.00 97.25 165 GLU A N 1
ATOM 1359 C CA . GLU A 1 165 ? -17.256 -9.808 -3.596 1.00 97.25 165 GLU A CA 1
ATOM 1360 C C . GLU A 1 165 ? -16.700 -9.099 -2.359 1.00 97.25 165 GLU A C 1
ATOM 1362 O O . GLU A 1 165 ? -15.673 -8.417 -2.428 1.00 97.25 165 GLU A O 1
ATOM 1367 N N . TRP A 1 166 ? -17.330 -9.311 -1.203 1.00 97.69 166 TRP A N 1
ATOM 1368 C CA . TRP A 1 166 ? -16.875 -8.755 0.064 1.00 97.69 166 TRP A CA 1
ATOM 1369 C C . TRP A 1 166 ? -15.495 -9.300 0.458 1.00 97.69 166 TRP A C 1
ATOM 1371 O O . TRP A 1 166 ? -14.622 -8.541 0.887 1.00 97.69 166 TRP A O 1
ATOM 1381 N N . TRP A 1 167 ? -15.254 -10.603 0.274 1.00 98.06 167 TRP A N 1
ATOM 1382 C CA . TRP A 1 167 ? -13.946 -11.209 0.542 1.00 98.06 167 TRP A CA 1
ATOM 1383 C C . TRP A 1 167 ? -12.871 -10.726 -0.431 1.00 98.06 167 TRP A C 1
ATOM 1385 O O . TRP A 1 167 ? -11.755 -10.421 -0.004 1.00 98.06 167 TRP A O 1
ATOM 1395 N N . LEU A 1 168 ? -13.200 -10.610 -1.719 1.00 98.31 168 LEU A N 1
ATOM 1396 C CA . LEU A 1 168 ? -12.299 -10.068 -2.731 1.00 98.31 168 LEU A CA 1
ATOM 1397 C C . LEU A 1 168 ? -11.896 -8.627 -2.394 1.00 98.31 168 LEU A C 1
ATOM 1399 O O . LEU A 1 168 ? -10.714 -8.283 -2.461 1.00 98.31 168 LEU A O 1
ATOM 1403 N N . LEU A 1 169 ? -12.853 -7.796 -1.970 1.00 97.69 169 LEU A N 1
ATOM 1404 C CA . LEU A 1 169 ? -12.584 -6.443 -1.484 1.00 97.69 169 LEU A CA 1
ATOM 1405 C C . LEU A 1 169 ? -11.640 -6.458 -0.274 1.00 97.69 169 LEU A C 1
ATOM 1407 O O . LEU A 1 169 ? -10.672 -5.693 -0.250 1.00 97.69 169 LEU A O 1
ATOM 1411 N N . ALA A 1 170 ? -11.891 -7.332 0.706 1.00 97.88 170 ALA A N 1
ATOM 1412 C CA . ALA A 1 170 ? -11.059 -7.453 1.900 1.00 97.88 170 ALA A CA 1
ATOM 1413 C C . ALA A 1 170 ? -9.605 -7.817 1.555 1.00 97.88 170 ALA A C 1
ATOM 1415 O O . ALA A 1 170 ? -8.682 -7.158 2.037 1.00 97.88 170 ALA A O 1
ATOM 1416 N N . PHE A 1 171 ? -9.383 -8.808 0.683 1.00 98.50 171 PHE A N 1
ATOM 1417 C CA . PHE A 1 171 ? -8.036 -9.191 0.245 1.00 98.50 171 PHE A CA 1
ATOM 1418 C C . PHE A 1 171 ? -7.351 -8.090 -0.569 1.00 98.50 171 PHE A C 1
ATOM 1420 O O . PHE A 1 171 ? -6.214 -7.738 -0.258 1.00 98.50 171 PHE A O 1
ATOM 1427 N N . ASN A 1 172 ? -8.044 -7.485 -1.540 1.00 98.12 172 ASN A N 1
ATOM 1428 C CA . ASN A 1 172 ? -7.502 -6.378 -2.334 1.00 98.12 172 ASN A CA 1
ATOM 1429 C C . ASN A 1 172 ? -7.034 -5.220 -1.438 1.00 98.12 172 ASN A C 1
ATOM 1431 O O . ASN A 1 172 ? -5.930 -4.701 -1.609 1.00 98.12 172 ASN A O 1
ATOM 1435 N N . LYS A 1 173 ? -7.842 -4.841 -0.439 1.00 97.12 173 LYS A N 1
ATOM 1436 C CA . LYS A 1 173 ? -7.477 -3.787 0.516 1.00 97.12 173 LYS A CA 1
ATOM 1437 C C . LYS A 1 173 ? -6.363 -4.200 1.464 1.00 97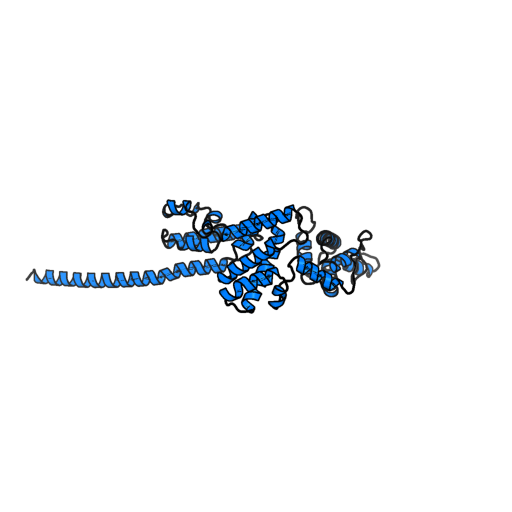.12 173 LYS A C 1
ATOM 1439 O O . LYS A 1 173 ? -5.485 -3.386 1.743 1.00 97.12 173 LYS A O 1
ATOM 1444 N N . ALA A 1 174 ? -6.357 -5.442 1.931 1.00 97.31 174 ALA A N 1
ATOM 1445 C CA . ALA A 1 174 ? -5.290 -5.940 2.786 1.00 97.31 174 ALA A CA 1
ATOM 1446 C C . ALA A 1 174 ? -3.933 -5.954 2.068 1.00 97.31 174 ALA A C 1
ATOM 1448 O O . ALA A 1 174 ? -2.954 -5.481 2.640 1.00 97.31 174 ALA A O 1
ATOM 1449 N N . TYR A 1 175 ? -3.877 -6.411 0.815 1.00 97.88 175 TYR A N 1
ATOM 1450 C CA . TYR A 1 175 ? -2.657 -6.384 0.004 1.00 97.88 175 TYR A CA 1
ATOM 1451 C C . TYR A 1 175 ? -2.191 -4.946 -0.268 1.00 97.88 175 TYR A C 1
ATOM 1453 O O . TYR A 1 175 ? -1.020 -4.637 -0.055 1.00 97.88 175 TYR A O 1
ATOM 1461 N N . GLU A 1 176 ? -3.113 -4.034 -0.604 1.00 95.50 176 GLU A N 1
ATOM 1462 C CA . GLU A 1 176 ? -2.811 -2.603 -0.770 1.00 95.50 176 GLU A CA 1
ATOM 1463 C C . GLU A 1 176 ? -2.184 -1.988 0.496 1.00 95.50 176 GLU A C 1
ATOM 1465 O O . GLU A 1 176 ? -1.229 -1.209 0.431 1.00 95.50 176 GLU A O 1
ATOM 1470 N N . ILE A 1 177 ? -2.714 -2.322 1.675 1.00 95.06 177 ILE A N 1
ATOM 1471 C CA . ILE A 1 177 ? -2.179 -1.846 2.956 1.00 95.06 177 ILE A CA 1
ATOM 1472 C C . ILE A 1 177 ? -0.828 -2.485 3.244 1.00 95.06 177 ILE A C 1
ATOM 1474 O O . ILE A 1 177 ? 0.110 -1.778 3.619 1.00 95.06 177 ILE A O 1
ATOM 1478 N N . PHE A 1 178 ? -0.730 -3.804 3.084 1.00 96.25 178 PHE A N 1
ATOM 1479 C CA . PHE A 1 178 ? 0.487 -4.559 3.337 1.00 96.25 178 PHE A CA 1
ATOM 1480 C C . PHE A 1 178 ? 1.648 -4.022 2.502 1.00 96.25 178 PHE A C 1
ATOM 1482 O O . PHE A 1 178 ? 2.715 -3.757 3.052 1.00 96.25 178 PHE A O 1
ATOM 1489 N N . ASP A 1 179 ? 1.422 -3.751 1.219 1.00 93.75 179 ASP A N 1
ATOM 1490 C CA . ASP A 1 179 ? 2.432 -3.197 0.325 1.00 93.75 179 ASP A CA 1
ATOM 1491 C C . ASP A 1 179 ? 2.962 -1.831 0.804 1.00 93.75 179 ASP A C 1
ATOM 1493 O O . ASP A 1 179 ? 4.168 -1.589 0.902 1.00 93.75 179 ASP A O 1
ATOM 1497 N N . LYS A 1 180 ? 2.068 -0.942 1.244 1.00 91.81 180 LYS A N 1
ATOM 1498 C CA . LYS A 1 180 ? 2.472 0.358 1.804 1.00 91.81 180 LYS A CA 1
ATOM 1499 C C . LYS A 1 180 ? 3.196 0.215 3.148 1.00 91.81 180 LYS A C 1
ATOM 1501 O O . LYS A 1 180 ? 4.085 1.010 3.471 1.00 91.81 180 LYS A O 1
ATOM 1506 N N . VAL A 1 181 ? 2.806 -0.768 3.953 1.00 93.06 181 VAL A N 1
ATOM 1507 C CA . VAL A 1 181 ? 3.327 -0.991 5.305 1.00 93.06 181 VAL A CA 1
ATOM 1508 C C . VAL A 1 181 ? 4.689 -1.684 5.282 1.00 93.06 181 VAL A C 1
ATOM 1510 O O . VAL A 1 181 ? 5.599 -1.235 5.985 1.00 93.06 181 VAL A O 1
ATOM 1513 N N . ARG A 1 182 ? 4.881 -2.714 4.447 1.00 92.50 182 ARG A N 1
ATOM 1514 C CA . ARG A 1 182 ? 6.135 -3.485 4.358 1.00 92.50 182 ARG A CA 1
ATOM 1515 C C . ARG A 1 182 ? 7.318 -2.581 4.005 1.00 92.50 182 ARG A C 1
ATOM 1517 O O . ARG A 1 182 ? 8.359 -2.640 4.657 1.00 92.50 182 ARG A O 1
ATOM 1524 N N . VAL A 1 183 ? 7.133 -1.627 3.086 1.00 89.50 183 VAL A N 1
ATOM 1525 C CA . VAL A 1 183 ? 8.191 -0.678 2.684 1.00 89.50 183 VAL A CA 1
ATOM 1526 C C . VAL A 1 183 ? 8.530 0.345 3.778 1.00 89.50 183 VAL A C 1
ATOM 1528 O O . VAL A 1 183 ? 9.577 0.999 3.737 1.00 89.50 183 VAL A O 1
ATOM 1531 N N . LYS A 1 184 ? 7.668 0.476 4.794 1.00 90.94 184 LYS A N 1
ATOM 1532 C CA . LYS A 1 184 ? 7.852 1.326 5.981 1.00 90.94 184 LYS A CA 1
ATOM 1533 C C . LYS A 1 184 ? 8.208 0.541 7.240 1.00 90.94 184 LYS A C 1
ATOM 1535 O O . LYS A 1 184 ? 8.515 1.161 8.262 1.00 90.94 184 LYS A O 1
ATOM 1540 N N . ALA A 1 185 ? 8.283 -0.788 7.164 1.00 89.75 185 ALA A N 1
ATOM 1541 C CA . ALA A 1 185 ? 8.598 -1.657 8.295 1.00 89.75 185 ALA A CA 1
ATOM 1542 C C . ALA A 1 185 ? 9.982 -1.381 8.907 1.00 89.75 185 ALA A C 1
ATOM 1544 O O . ALA A 1 185 ? 10.241 -1.756 10.044 1.00 89.75 185 ALA A O 1
ATOM 1545 N N . TYR A 1 186 ? 10.867 -0.634 8.231 1.00 89.62 186 TYR A N 1
ATOM 1546 C CA . TYR A 1 186 ? 12.105 -0.141 8.843 1.00 89.62 186 TYR A CA 1
ATOM 1547 C C . TYR A 1 186 ? 11.866 0.705 10.113 1.00 89.62 186 TYR A C 1
ATOM 1549 O O . TYR A 1 186 ? 12.791 0.826 10.926 1.00 89.62 186 TYR A O 1
ATOM 1557 N N . ASN A 1 187 ? 10.662 1.273 10.283 1.00 92.06 187 ASN A N 1
ATOM 1558 C CA . ASN A 1 187 ? 10.172 1.898 11.510 1.00 92.06 187 ASN A CA 1
ATOM 1559 C C . ASN A 1 187 ? 8.799 1.305 11.907 1.00 92.06 187 ASN A C 1
ATOM 1561 O O . ASN A 1 187 ? 7.760 1.899 11.595 1.00 92.06 187 ASN A O 1
ATOM 1565 N N . PRO A 1 188 ? 8.785 0.166 12.626 1.00 92.06 188 PRO A N 1
ATOM 1566 C CA . PRO A 1 188 ? 7.560 -0.552 12.989 1.00 92.06 188 PRO A CA 1
ATOM 1567 C C . PRO A 1 188 ? 6.552 0.309 13.757 1.00 92.06 188 PRO A C 1
ATOM 1569 O O . PRO A 1 188 ? 5.358 0.281 13.476 1.00 92.06 188 PRO A O 1
ATOM 1572 N N . PHE A 1 189 ? 7.042 1.148 14.675 1.00 88.31 189 PHE A N 1
ATOM 1573 C CA . PHE A 1 189 ? 6.209 2.001 15.525 1.00 88.31 189 PHE A CA 1
ATOM 1574 C C . PHE A 1 189 ? 5.445 3.075 14.754 1.00 88.31 189 PHE A C 1
ATOM 1576 O O . PHE A 1 189 ? 4.387 3.498 15.209 1.00 88.31 189 PHE A O 1
ATOM 1583 N N . LYS A 1 190 ? 5.963 3.528 13.607 1.00 87.81 190 LYS A N 1
ATOM 1584 C CA . LYS A 1 190 ? 5.232 4.435 12.714 1.00 87.81 190 LYS A CA 1
ATOM 1585 C C . LYS A 1 190 ? 4.362 3.667 11.724 1.00 87.81 190 LYS A C 1
ATOM 1587 O O . LYS A 1 190 ? 3.230 4.069 11.480 1.00 87.81 190 LYS A O 1
ATOM 1592 N N . ALA A 1 191 ? 4.876 2.566 11.177 1.00 90.44 191 ALA A N 1
ATOM 1593 C CA . ALA A 1 191 ? 4.180 1.774 10.165 1.00 90.44 191 ALA A CA 1
ATOM 1594 C C . ALA A 1 191 ? 2.877 1.147 10.691 1.00 90.44 191 ALA A C 1
ATOM 1596 O O . ALA A 1 191 ? 1.890 1.114 9.962 1.00 90.44 191 ALA A O 1
ATOM 1597 N N . GLN A 1 192 ? 2.830 0.746 11.970 1.00 89.06 192 GLN A N 1
ATOM 1598 C CA . GLN A 1 192 ? 1.616 0.196 12.594 1.00 89.06 192 GLN A CA 1
ATOM 1599 C C . GLN A 1 192 ? 0.384 1.103 12.435 1.00 89.06 192 GLN A C 1
ATOM 1601 O O . GLN A 1 192 ? -0.733 0.603 12.346 1.00 89.06 192 GLN A O 1
ATOM 1606 N N . TYR A 1 193 ? 0.554 2.427 12.368 1.00 85.38 193 TYR A N 1
ATOM 1607 C CA . TYR A 1 193 ? -0.570 3.366 12.307 1.00 85.38 193 TYR A CA 1
ATOM 1608 C C . TYR A 1 193 ? -1.359 3.257 11.005 1.00 85.38 193 TYR A C 1
ATOM 1610 O O . TYR A 1 193 ? -2.564 3.481 10.997 1.00 85.38 193 TYR A O 1
ATOM 1618 N N . MET A 1 194 ? -0.702 2.839 9.925 1.00 88.69 194 MET A N 1
ATOM 1619 C CA . MET A 1 194 ? -1.347 2.616 8.632 1.00 88.69 194 MET A CA 1
ATOM 1620 C C . MET A 1 194 ? -2.291 1.408 8.657 1.00 88.69 194 MET A C 1
ATOM 1622 O O . MET A 1 194 ? -3.169 1.311 7.809 1.00 88.69 194 MET A O 1
ATOM 1626 N N . VAL A 1 195 ? -2.113 0.500 9.621 1.00 89.31 195 VAL A N 1
ATOM 1627 C CA . VAL A 1 195 ? -2.985 -0.664 9.837 1.00 89.31 195 VAL A CA 1
ATOM 1628 C C . VAL A 1 195 ? -4.034 -0.362 10.910 1.00 89.31 195 VAL A C 1
ATOM 1630 O O . VAL A 1 195 ? -5.191 -0.733 10.767 1.00 89.31 195 VAL A O 1
ATOM 1633 N N . LYS A 1 196 ? -3.651 0.349 11.977 1.00 80.94 196 LYS A N 1
ATOM 1634 C CA . LYS A 1 196 ? -4.515 0.614 13.144 1.00 80.94 196 LYS A CA 1
ATOM 1635 C C . LYS A 1 196 ? -5.618 1.649 12.913 1.00 80.94 196 LYS A C 1
ATOM 1637 O O . LYS A 1 196 ? -6.605 1.653 13.641 1.00 80.94 196 LYS A O 1
ATOM 1642 N N . ASN A 1 197 ? -5.444 2.532 11.932 1.00 80.00 197 ASN A N 1
ATOM 1643 C CA . ASN A 1 197 ? -6.360 3.644 11.666 1.00 80.00 197 ASN A CA 1
ATOM 1644 C C . ASN A 1 197 ? -7.147 3.471 10.366 1.00 80.00 197 ASN A C 1
ATOM 1646 O O . ASN A 1 197 ? -7.537 4.461 9.746 1.00 80.00 197 ASN A O 1
ATOM 1650 N N . ILE A 1 198 ? -7.343 2.230 9.918 1.00 86.00 198 ILE A N 1
ATOM 1651 C CA . ILE A 1 198 ? -8.221 1.988 8.778 1.00 86.00 198 ILE A CA 1
ATOM 1652 C C . ILE A 1 198 ? -9.659 2.362 9.154 1.00 86.00 198 ILE A C 1
ATOM 1654 O O . ILE A 1 198 ? -10.102 2.105 10.272 1.00 86.00 198 ILE A O 1
ATOM 1658 N N . PHE A 1 199 ? -10.368 2.994 8.224 1.00 86.31 199 PHE A N 1
ATOM 1659 C CA . PHE A 1 199 ? -11.768 3.364 8.391 1.00 86.31 199 PHE A CA 1
ATOM 1660 C C . PHE A 1 199 ? -12.495 3.146 7.064 1.00 86.31 199 PHE A C 1
ATOM 1662 O O . PHE A 1 199 ? -12.230 3.834 6.078 1.00 86.31 199 PHE A O 1
ATOM 1669 N N . PHE A 1 200 ? -13.391 2.164 7.051 1.00 84.69 200 PHE A N 1
ATOM 1670 C CA . PHE A 1 200 ? -14.251 1.787 5.928 1.00 84.69 200 PHE A CA 1
ATOM 1671 C C . PHE A 1 200 ? -15.738 1.841 6.296 1.00 84.69 200 PHE A C 1
ATOM 1673 O O . PHE A 1 200 ? -16.579 1.510 5.464 1.00 84.69 200 PHE A O 1
ATOM 1680 N N . ASN A 1 201 ? -16.070 2.268 7.522 1.00 83.31 201 ASN A N 1
ATOM 1681 C CA . ASN A 1 201 ? -17.440 2.287 8.038 1.00 83.31 201 ASN A CA 1
ATOM 1682 C C . ASN A 1 201 ? -18.095 0.883 8.049 1.00 83.31 201 ASN A C 1
ATOM 1684 O O . ASN A 1 201 ? -19.316 0.754 8.012 1.00 83.31 201 ASN A O 1
ATOM 1688 N N . ASP A 1 202 ? -17.270 -0.167 8.117 1.00 88.12 202 ASP A N 1
ATOM 1689 C CA . ASP A 1 202 ? -17.653 -1.570 8.297 1.00 88.12 202 ASP A CA 1
ATOM 1690 C C . ASP A 1 202 ? -16.604 -2.225 9.208 1.00 88.12 202 ASP A C 1
ATOM 1692 O O . ASP A 1 202 ? -15.517 -2.607 8.773 1.00 88.12 202 ASP A O 1
ATOM 1696 N N . LYS A 1 203 ? -16.936 -2.358 10.498 1.00 87.88 203 LYS A N 1
ATOM 1697 C CA . LYS A 1 203 ? -16.025 -2.914 11.513 1.00 87.88 203 LYS A CA 1
ATOM 1698 C C . LYS A 1 203 ? -15.626 -4.363 11.235 1.00 87.88 203 LYS A C 1
ATOM 1700 O O . LYS A 1 203 ? -14.528 -4.797 11.596 1.00 87.88 203 LYS A O 1
ATOM 1705 N N . VAL A 1 204 ? -16.517 -5.138 10.616 1.00 92.81 204 VAL A N 1
ATOM 1706 C CA . VAL A 1 204 ? -16.242 -6.540 10.282 1.00 92.81 204 VAL A CA 1
ATOM 1707 C C . VAL A 1 204 ? -15.235 -6.595 9.137 1.00 92.81 204 VAL A C 1
ATOM 1709 O O . VAL A 1 204 ? -14.293 -7.388 9.188 1.00 92.81 204 VAL A O 1
ATOM 1712 N N . LEU A 1 205 ? -15.380 -5.715 8.145 1.00 93.94 205 LEU A N 1
ATOM 1713 C CA . LEU A 1 205 ? -14.427 -5.589 7.043 1.00 93.94 205 LEU A CA 1
ATOM 1714 C C . LEU A 1 205 ? -13.072 -5.102 7.548 1.00 93.94 205 LEU A C 1
ATOM 1716 O O . LEU A 1 205 ? -12.054 -5.716 7.245 1.00 93.94 205 LEU A O 1
ATOM 1720 N N . GLU A 1 206 ? -13.055 -4.060 8.376 1.00 91.62 206 GLU A N 1
ATOM 1721 C CA . GLU A 1 206 ? -11.834 -3.509 8.966 1.00 91.62 206 GLU A CA 1
ATOM 1722 C C . GLU A 1 206 ? -11.060 -4.570 9.766 1.00 91.62 206 GLU A C 1
ATOM 1724 O O . GLU A 1 206 ? -9.893 -4.847 9.487 1.00 91.62 206 GLU A O 1
ATOM 1729 N N . SER A 1 207 ? -11.714 -5.241 10.717 1.00 91.44 207 SER A N 1
ATOM 1730 C CA . SER A 1 207 ? -11.073 -6.298 11.514 1.00 91.44 207 SER A CA 1
ATOM 1731 C C . SER A 1 207 ? -10.609 -7.493 10.669 1.00 91.44 207 SER A C 1
ATOM 1733 O O . SER A 1 207 ? -9.595 -8.125 10.986 1.00 91.44 207 SER A O 1
ATOM 1735 N N . THR A 1 208 ? -11.302 -7.791 9.566 1.00 95.44 208 THR A N 1
ATOM 1736 C CA . THR A 1 208 ? -10.896 -8.837 8.618 1.00 95.44 208 THR A CA 1
ATOM 1737 C C . THR A 1 208 ? -9.673 -8.417 7.810 1.00 95.44 208 THR A C 1
ATOM 1739 O O . THR A 1 208 ? -8.716 -9.185 7.746 1.00 95.44 208 THR A O 1
ATOM 1742 N N . ILE A 1 209 ? -9.647 -7.190 7.282 1.00 95.75 209 ILE A N 1
ATOM 1743 C CA . ILE A 1 209 ? -8.491 -6.604 6.589 1.00 95.75 209 ILE A CA 1
ATOM 1744 C C . ILE A 1 209 ? -7.259 -6.617 7.499 1.00 95.75 209 ILE A C 1
ATOM 1746 O O . ILE A 1 209 ? -6.202 -7.082 7.079 1.00 95.75 209 ILE A O 1
ATOM 1750 N N . ILE A 1 210 ? -7.387 -6.171 8.755 1.00 93.69 210 ILE A N 1
ATOM 1751 C CA . ILE A 1 210 ? -6.285 -6.205 9.733 1.00 93.69 210 ILE A CA 1
ATOM 1752 C C . ILE A 1 210 ? -5.799 -7.643 9.940 1.00 93.69 210 ILE A C 1
ATOM 1754 O O . ILE A 1 210 ? -4.594 -7.886 9.967 1.00 93.69 210 ILE A O 1
ATOM 1758 N N . GLY A 1 211 ? -6.721 -8.605 10.046 1.00 94.88 211 GLY A N 1
ATOM 1759 C CA . GLY A 1 211 ? -6.387 -10.024 10.159 1.00 94.88 211 GLY A CA 1
ATOM 1760 C C . GLY A 1 211 ? -5.588 -10.553 8.963 1.00 94.88 211 GLY A C 1
ATOM 1761 O O . GLY A 1 211 ? -4.583 -11.229 9.167 1.00 94.88 211 GLY A O 1
ATOM 1762 N N . ILE A 1 212 ? -5.985 -10.201 7.736 1.00 97.19 212 ILE A N 1
ATOM 1763 C CA . ILE A 1 212 ? -5.262 -10.591 6.515 1.00 97.19 212 ILE A CA 1
ATOM 1764 C C . ILE A 1 212 ? -3.884 -9.916 6.474 1.00 97.19 212 ILE A C 1
ATOM 1766 O O . ILE A 1 212 ? -2.890 -10.586 6.222 1.00 97.19 212 ILE A O 1
ATOM 1770 N N . VAL A 1 213 ? -3.784 -8.618 6.787 1.00 96.44 213 VAL A N 1
ATOM 1771 C CA . VAL A 1 213 ? -2.494 -7.901 6.846 1.00 96.44 213 VAL A CA 1
ATOM 1772 C C . VAL A 1 213 ? -1.549 -8.553 7.854 1.00 96.44 213 VAL A C 1
ATOM 1774 O O . VAL A 1 213 ? -0.371 -8.732 7.559 1.00 96.44 213 VAL A O 1
ATOM 1777 N N . LYS A 1 214 ? -2.050 -8.944 9.030 1.00 95.06 214 LYS A N 1
ATOM 1778 C CA . LYS A 1 214 ? -1.266 -9.690 10.021 1.00 95.06 214 LYS A CA 1
ATOM 1779 C C . LYS A 1 214 ? -0.771 -11.024 9.463 1.00 95.06 214 LYS A C 1
ATOM 1781 O O . LYS A 1 214 ? 0.406 -11.326 9.623 1.00 95.06 214 LYS A O 1
ATOM 1786 N N . ASN A 1 215 ? -1.645 -11.774 8.791 1.00 95.38 215 ASN A N 1
ATOM 1787 C CA . ASN A 1 215 ? -1.284 -13.033 8.142 1.00 95.38 215 ASN A CA 1
ATOM 1788 C C . ASN A 1 215 ? -0.177 -12.831 7.094 1.00 95.38 215 ASN A C 1
ATOM 1790 O O . ASN A 1 215 ? 0.780 -13.595 7.051 1.00 95.38 215 ASN A O 1
ATOM 1794 N N . LEU A 1 216 ? -0.262 -11.760 6.298 1.00 96.69 216 LEU A N 1
ATOM 1795 C CA . LEU A 1 216 ? 0.774 -11.400 5.329 1.00 96.69 216 LEU A CA 1
ATOM 1796 C C . LEU A 1 216 ? 2.097 -11.040 6.013 1.00 96.69 216 LEU A C 1
ATOM 1798 O O . LEU A 1 216 ? 3.138 -11.510 5.578 1.00 96.69 216 LEU A O 1
ATOM 1802 N N . ILE A 1 217 ? 2.079 -10.251 7.093 1.00 95.25 217 ILE A N 1
ATOM 1803 C CA . ILE A 1 217 ? 3.301 -9.885 7.829 1.00 95.25 217 ILE A CA 1
ATOM 1804 C C . ILE A 1 217 ? 4.002 -11.120 8.405 1.00 95.25 217 ILE A C 1
ATOM 1806 O O . ILE A 1 217 ? 5.225 -11.193 8.332 1.00 95.25 217 ILE A O 1
ATOM 1810 N N . ASP A 1 218 ? 3.246 -12.060 8.971 1.00 92.56 218 ASP A N 1
ATOM 1811 C CA . ASP A 1 218 ? 3.801 -13.250 9.628 1.00 92.56 218 ASP A CA 1
ATOM 1812 C C . ASP A 1 218 ? 4.408 -14.245 8.624 1.00 92.56 218 ASP A C 1
ATOM 1814 O O . ASP A 1 218 ? 5.436 -14.862 8.893 1.00 92.56 218 ASP A O 1
ATOM 1818 N N . ASN A 1 219 ? 3.819 -14.344 7.427 1.00 92.44 219 ASN A N 1
ATOM 1819 C CA . ASN A 1 219 ? 4.242 -15.289 6.388 1.00 92.44 219 ASN A CA 1
ATOM 1820 C C . ASN A 1 219 ? 5.176 -14.682 5.322 1.00 92.44 219 ASN A C 1
ATOM 1822 O O . ASN A 1 219 ? 5.668 -15.397 4.446 1.00 92.44 219 ASN A O 1
ATOM 1826 N N . TYR A 1 220 ? 5.437 -13.372 5.355 1.00 94.62 220 TYR A N 1
ATOM 1827 C CA . TYR A 1 220 ? 6.279 -12.712 4.357 1.00 94.62 220 TYR A CA 1
ATOM 1828 C C . TYR A 1 220 ? 7.768 -12.899 4.660 1.00 94.62 220 TYR A C 1
ATOM 1830 O O . TYR A 1 220 ? 8.284 -12.408 5.662 1.00 94.62 220 TYR A O 1
ATOM 1838 N N . THR A 1 221 ? 8.470 -13.580 3.753 1.00 89.31 221 THR A N 1
ATOM 1839 C CA . THR A 1 221 ? 9.889 -13.945 3.918 1.00 89.31 221 THR A CA 1
ATOM 1840 C C . THR A 1 221 ? 10.786 -13.490 2.763 1.00 89.31 221 THR A C 1
ATOM 1842 O O . THR A 1 221 ? 12.011 -13.589 2.859 1.00 89.31 221 THR A O 1
ATOM 1845 N N . TYR A 1 222 ? 10.205 -12.954 1.687 1.00 91.81 222 TYR A N 1
ATOM 1846 C CA . TYR A 1 222 ? 10.925 -12.675 0.448 1.00 91.81 222 TYR A CA 1
ATOM 1847 C C . TYR A 1 222 ? 11.906 -11.497 0.571 1.00 91.81 222 TYR A C 1
ATOM 1849 O O . TYR A 1 222 ? 11.528 -10.384 0.950 1.00 91.81 222 TYR A O 1
ATOM 1857 N N . GLU A 1 223 ? 13.176 -11.763 0.238 1.00 87.38 223 GLU A N 1
ATOM 1858 C CA . GLU A 1 223 ? 14.304 -10.813 0.243 1.00 87.38 223 GLU A CA 1
ATOM 1859 C C . GLU A 1 223 ? 14.482 -10.001 1.536 1.00 87.38 223 GLU A C 1
ATOM 1861 O O . GLU A 1 223 ? 14.919 -8.844 1.544 1.00 87.38 223 GLU A O 1
ATOM 1866 N N . LEU A 1 224 ? 14.171 -10.615 2.674 1.00 88.88 224 LEU A N 1
ATOM 1867 C CA . LEU A 1 224 ? 14.340 -9.981 3.971 1.00 88.88 224 LEU A CA 1
ATOM 1868 C C . LEU A 1 224 ? 15.703 -10.289 4.589 1.00 88.88 224 LEU A C 1
ATOM 1870 O O . LEU A 1 224 ? 16.064 -11.438 4.834 1.00 88.88 224 LEU A O 1
ATOM 1874 N N . THR A 1 225 ? 16.433 -9.239 4.963 1.00 90.50 225 THR A N 1
ATOM 1875 C CA . THR A 1 225 ? 17.551 -9.373 5.907 1.00 90.50 225 THR A CA 1
ATOM 1876 C C . THR A 1 225 ? 17.036 -9.765 7.294 1.00 90.50 225 THR A C 1
ATOM 1878 O O . THR A 1 225 ? 15.903 -9.458 7.669 1.00 90.50 225 THR A O 1
ATOM 1881 N N . GLU A 1 226 ? 17.895 -10.355 8.128 1.00 92.00 226 GLU A N 1
ATOM 1882 C CA . GLU A 1 226 ? 17.552 -10.711 9.514 1.00 92.00 226 GLU A CA 1
ATOM 1883 C C . GLU A 1 226 ? 17.016 -9.510 10.322 1.00 92.00 226 GLU A C 1
ATOM 1885 O O . GLU A 1 226 ? 16.063 -9.625 11.096 1.00 92.00 226 GLU A O 1
ATOM 1890 N N . VAL A 1 227 ? 17.590 -8.321 10.107 1.00 93.75 227 VAL A N 1
ATOM 1891 C CA . VAL A 1 227 ? 17.129 -7.081 10.747 1.00 93.75 227 VAL A CA 1
ATOM 1892 C C . VAL A 1 227 ? 15.731 -6.693 10.263 1.00 93.75 227 VAL A C 1
ATOM 1894 O O . VAL A 1 227 ? 14.912 -6.257 11.072 1.00 93.75 227 VAL A O 1
ATOM 1897 N N . GLN A 1 228 ? 15.437 -6.834 8.967 1.00 92.31 228 GLN A N 1
ATOM 1898 C CA . GLN A 1 228 ? 14.099 -6.559 8.438 1.00 92.31 228 GLN A CA 1
ATOM 1899 C C . GLN A 1 228 ? 13.071 -7.571 8.956 1.00 92.31 228 GLN A C 1
ATOM 1901 O O . GLN A 1 228 ? 12.003 -7.140 9.384 1.00 92.31 228 GLN A O 1
ATOM 1906 N N . ASN A 1 229 ? 13.420 -8.859 9.034 1.00 92.75 229 ASN A N 1
ATOM 1907 C CA . ASN A 1 229 ? 12.589 -9.897 9.656 1.00 92.75 229 ASN A CA 1
ATOM 1908 C C . ASN A 1 229 ? 12.215 -9.533 11.100 1.00 92.75 229 ASN A C 1
ATOM 1910 O O . ASN A 1 229 ? 11.039 -9.484 11.458 1.00 92.75 229 ASN A O 1
ATOM 1914 N N . LYS A 1 230 ? 13.206 -9.174 11.927 1.00 94.31 230 LYS A N 1
ATOM 1915 C CA . LYS A 1 230 ? 12.970 -8.737 13.315 1.00 94.31 230 LYS A CA 1
ATOM 1916 C C . LYS A 1 230 ? 12.045 -7.520 13.392 1.00 94.31 230 LYS A C 1
ATOM 1918 O O . LYS A 1 230 ? 11.198 -7.447 14.276 1.00 94.31 230 LYS A O 1
ATOM 1923 N N . LYS A 1 231 ? 12.184 -6.566 12.469 1.00 95.25 231 LYS A N 1
ATOM 1924 C CA . LYS A 1 231 ? 11.336 -5.369 12.428 1.00 95.25 231 LYS A CA 1
ATOM 1925 C C . LYS A 1 231 ? 9.906 -5.656 11.967 1.00 95.25 231 LYS A C 1
ATOM 1927 O O . LYS A 1 231 ? 8.986 -5.069 12.529 1.00 95.25 231 LYS A O 1
ATOM 1932 N N . LEU A 1 232 ? 9.703 -6.545 10.996 1.00 94.25 232 LEU A N 1
ATOM 1933 C CA . LEU A 1 232 ? 8.364 -6.998 10.608 1.00 94.25 232 LEU A CA 1
ATOM 1934 C C . LEU A 1 232 ? 7.677 -7.740 11.755 1.00 94.25 232 LEU A C 1
ATOM 1936 O O . LEU A 1 232 ? 6.519 -7.458 12.041 1.00 94.25 232 LEU A O 1
ATOM 1940 N N . LYS A 1 233 ? 8.415 -8.565 12.503 1.00 93.56 233 LYS A N 1
ATOM 1941 C CA . LYS A 1 233 ? 7.890 -9.191 13.721 1.00 93.56 233 LYS A CA 1
ATOM 1942 C C . LYS A 1 233 ? 7.482 -8.162 14.783 1.00 93.56 233 LYS A C 1
ATOM 1944 O O . LYS A 1 233 ? 6.371 -8.212 15.289 1.00 93.56 233 LYS A O 1
ATOM 1949 N N . MET A 1 234 ? 8.316 -7.150 15.045 1.00 95.00 234 MET A N 1
ATOM 1950 C CA . MET A 1 234 ? 7.937 -6.043 15.943 1.00 95.00 234 MET A CA 1
ATOM 1951 C C . MET A 1 234 ? 6.688 -5.294 15.459 1.00 95.00 234 MET A C 1
ATOM 1953 O O . MET A 1 234 ? 5.902 -4.813 16.271 1.00 95.00 234 MET A O 1
ATOM 1957 N N . LEU A 1 235 ? 6.518 -5.143 14.143 1.00 94.38 235 LEU A N 1
ATOM 1958 C CA . LEU A 1 235 ? 5.319 -4.543 13.569 1.00 94.38 235 LEU A CA 1
ATOM 1959 C C . LEU A 1 235 ? 4.096 -5.430 13.819 1.00 94.38 235 LEU A C 1
ATOM 1961 O O . LEU A 1 235 ? 3.067 -4.899 14.227 1.00 94.38 235 LEU A O 1
ATOM 1965 N N . TYR A 1 236 ? 4.215 -6.741 13.603 1.00 93.88 236 TYR A N 1
ATOM 1966 C CA . TYR A 1 236 ? 3.162 -7.708 13.906 1.00 93.88 236 TYR A CA 1
ATOM 1967 C C . TYR A 1 236 ? 2.711 -7.585 15.363 1.00 93.88 236 TYR A C 1
ATOM 1969 O O . TYR A 1 236 ? 1.534 -7.320 15.604 1.00 93.88 236 TYR A O 1
ATOM 1977 N N . ASP A 1 237 ? 3.650 -7.662 16.313 1.00 91.94 237 ASP A N 1
ATOM 1978 C CA . ASP A 1 237 ? 3.370 -7.557 17.753 1.00 91.94 237 ASP A CA 1
ATOM 1979 C C . ASP A 1 237 ? 2.644 -6.244 18.073 1.00 91.94 237 ASP A C 1
ATOM 1981 O O . ASP A 1 237 ? 1.657 -6.199 18.805 1.00 91.94 237 ASP A O 1
ATOM 1985 N N . LYS A 1 238 ? 3.093 -5.146 17.455 1.00 89.00 238 LYS A N 1
ATOM 1986 C CA . LYS A 1 238 ? 2.481 -3.832 17.632 1.00 89.00 238 LYS A CA 1
ATOM 1987 C C . LYS A 1 238 ? 1.069 -3.765 17.071 1.00 89.00 238 LYS A C 1
ATOM 1989 O O . LYS A 1 238 ? 0.218 -3.142 17.701 1.00 89.00 238 LYS A O 1
ATOM 1994 N N . VAL A 1 239 ? 0.804 -4.350 15.908 1.00 89.69 239 VAL A N 1
ATOM 1995 C CA . VAL A 1 239 ? -0.553 -4.425 15.347 1.00 89.69 239 VAL A CA 1
ATOM 1996 C C . VAL A 1 239 ? -1.443 -5.308 16.228 1.00 89.69 239 VAL A C 1
ATOM 1998 O O . VAL A 1 239 ? -2.581 -4.926 16.479 1.00 89.69 239 VAL A O 1
ATOM 2001 N N . ASP A 1 240 ? -0.920 -6.417 16.753 1.00 86.75 240 ASP A N 1
ATOM 2002 C CA . ASP A 1 240 ? -1.650 -7.344 17.624 1.00 86.75 240 ASP A CA 1
ATOM 2003 C C . ASP A 1 240 ? -2.070 -6.718 18.961 1.00 86.75 240 ASP A C 1
ATOM 2005 O O . ASP A 1 240 ? -3.234 -6.822 19.344 1.00 86.75 240 ASP A O 1
ATOM 2009 N N . GLU A 1 241 ? -1.178 -5.948 19.599 1.00 80.88 241 GLU A N 1
ATOM 2010 C CA . GLU A 1 241 ? -1.476 -5.170 20.814 1.00 80.88 241 GLU A CA 1
ATOM 2011 C C . GLU A 1 241 ? -2.724 -4.283 20.669 1.00 80.88 241 GLU A C 1
ATOM 2013 O O . GLU A 1 241 ? -3.332 -3.901 21.661 1.00 80.88 241 GLU A O 1
ATOM 2018 N N . TYR A 1 242 ? -3.117 -3.921 19.446 1.00 66.94 242 TYR A N 1
ATOM 2019 C CA . TYR A 1 242 ? -4.278 -3.069 19.211 1.00 66.94 242 TYR A CA 1
ATOM 2020 C C . TYR A 1 242 ? -5.627 -3.761 19.420 1.00 66.94 242 TYR A C 1
ATOM 2022 O O . TYR A 1 242 ? -6.617 -3.085 19.680 1.00 66.94 242 TYR A O 1
ATOM 2030 N N . GLY A 1 243 ? -5.668 -5.091 19.321 1.00 65.06 243 GLY A N 1
ATOM 2031 C CA . GLY A 1 243 ? -6.855 -5.873 19.671 1.00 65.06 243 GLY A CA 1
ATOM 2032 C C . GLY A 1 243 ? -7.072 -5.999 21.183 1.00 65.06 243 GLY A C 1
ATOM 2033 O O . GLY A 1 243 ? -8.103 -6.512 21.610 1.00 65.06 243 GLY A O 1
ATOM 2034 N N . ASP A 1 244 ? -6.115 -5.547 22.000 1.00 73.31 244 ASP A N 1
ATOM 2035 C CA . ASP A 1 244 ? -6.228 -5.548 23.454 1.00 73.31 244 ASP A CA 1
ATOM 2036 C C . ASP A 1 244 ? -7.237 -4.481 23.910 1.00 73.31 244 ASP A C 1
ATOM 2038 O O . ASP A 1 244 ? -7.179 -3.322 23.492 1.00 73.31 244 ASP A O 1
ATOM 2042 N N . ALA A 1 245 ? -8.128 -4.859 24.830 1.00 68.06 245 ALA A N 1
ATOM 2043 C CA . ALA A 1 245 ? -9.135 -3.984 25.432 1.00 68.06 245 ALA A CA 1
ATOM 2044 C C . ALA A 1 245 ? -8.543 -2.694 26.031 1.00 68.06 245 ALA A C 1
ATOM 2046 O O . ALA A 1 245 ? -9.210 -1.662 26.116 1.00 68.06 245 ALA A O 1
ATOM 2047 N N . ARG A 1 246 ? -7.263 -2.715 26.420 1.00 70.62 246 ARG A N 1
ATOM 2048 C CA . ARG A 1 246 ? -6.536 -1.527 26.872 1.00 70.62 246 ARG A CA 1
ATOM 2049 C C . ARG A 1 246 ? -6.393 -0.472 25.789 1.00 70.62 246 ARG A C 1
ATOM 2051 O O . ARG A 1 246 ? -6.148 0.659 26.176 1.00 70.62 246 ARG A O 1
ATOM 2058 N N . PHE A 1 247 ? -6.506 -0.794 24.496 1.00 72.25 247 PHE A N 1
ATOM 2059 C CA . PHE A 1 247 ? -6.406 0.138 23.361 1.00 72.25 247 PHE A CA 1
ATOM 2060 C C . PHE A 1 247 ? -7.744 0.614 22.799 1.00 72.25 247 PHE A C 1
ATOM 2062 O O . PHE A 1 247 ? -7.781 1.586 22.043 1.00 72.25 247 PHE A O 1
ATOM 2069 N N . THR A 1 248 ? -8.839 0.017 23.254 1.00 76.25 248 THR A N 1
ATOM 2070 C CA . THR A 1 248 ? -10.202 0.352 22.832 1.00 76.25 248 THR A CA 1
ATOM 2071 C C . THR A 1 248 ? -10.950 1.197 23.865 1.00 76.25 248 THR A C 1
ATOM 2073 O O . THR A 1 248 ? -12.156 1.378 23.743 1.00 76.25 248 THR A O 1
ATOM 2076 N N . LYS A 1 249 ? -10.259 1.701 24.898 1.00 84.88 249 LYS A N 1
ATOM 2077 C CA . LYS A 1 249 ? -10.828 2.569 25.937 1.00 84.88 249 LYS A CA 1
ATOM 2078 C C . LYS A 1 249 ? -10.017 3.847 26.151 1.00 84.88 249 LYS A C 1
ATOM 2080 O O . LYS A 1 249 ? -8.800 3.885 25.909 1.00 84.88 249 LYS A O 1
ATOM 2085 N N . ILE A 1 250 ? -10.700 4.865 26.676 1.00 87.44 250 ILE A N 1
ATOM 2086 C CA . ILE A 1 250 ? -10.069 6.067 27.230 1.00 87.44 250 ILE A CA 1
ATOM 2087 C C . ILE A 1 250 ? -9.150 5.638 28.382 1.00 87.44 250 ILE A C 1
ATOM 2089 O O . ILE A 1 250 ? -9.497 4.753 29.162 1.00 87.44 250 ILE A O 1
ATOM 2093 N N . ASP A 1 251 ? -7.949 6.216 28.432 1.00 86.50 251 ASP A N 1
ATOM 2094 C CA . ASP A 1 251 ? -6.966 5.925 29.479 1.00 86.50 251 ASP A CA 1
ATOM 2095 C C . ASP A 1 251 ? -7.543 6.262 30.862 1.00 86.50 251 ASP A C 1
ATOM 2097 O O . ASP A 1 251 ? -8.148 7.322 31.038 1.00 86.50 251 ASP A O 1
ATOM 2101 N N . ASP A 1 252 ? -7.336 5.375 31.836 1.00 86.81 252 ASP A N 1
ATOM 2102 C CA . ASP A 1 252 ? -7.894 5.513 33.185 1.00 86.81 252 ASP A CA 1
ATOM 2103 C C . ASP A 1 252 ? -7.440 6.830 33.846 1.00 86.81 252 ASP A C 1
ATOM 2105 O O . ASP A 1 252 ? -8.226 7.485 34.526 1.00 86.81 252 ASP A O 1
ATOM 2109 N N . THR A 1 253 ? -6.234 7.312 33.522 1.00 87.31 253 THR A N 1
ATOM 2110 C CA . THR A 1 253 ? -5.726 8.612 34.002 1.00 87.31 253 THR A CA 1
ATOM 2111 C C . THR A 1 253 ? -6.552 9.809 33.522 1.00 87.31 253 THR A C 1
ATOM 2113 O O . THR A 1 253 ? -6.661 10.814 34.227 1.00 87.31 253 THR A O 1
ATOM 2116 N N . TYR A 1 254 ? -7.145 9.722 32.326 1.00 89.38 254 TYR A N 1
ATOM 2117 C CA . TYR A 1 254 ? -8.074 10.737 31.830 1.00 89.38 254 TYR A CA 1
ATOM 2118 C C . TYR A 1 254 ? -9.453 10.590 32.469 1.00 89.38 254 TYR A C 1
ATOM 2120 O O . TYR A 1 254 ? -10.079 11.608 32.757 1.00 89.38 254 TYR A O 1
ATOM 2128 N N . LEU A 1 255 ? -9.914 9.356 32.699 1.00 88.38 255 LEU A N 1
ATOM 2129 C CA . LEU A 1 255 ? -11.213 9.085 33.321 1.00 88.38 255 LEU A CA 1
ATOM 2130 C C . LEU A 1 255 ? -11.278 9.622 34.758 1.00 88.38 255 LEU A C 1
ATOM 2132 O O . LEU A 1 255 ? -12.271 10.247 35.124 1.00 88.38 255 LEU A O 1
ATOM 2136 N N . GLU A 1 256 ? -10.208 9.453 35.539 1.00 88.50 256 GLU A N 1
ATOM 2137 C CA . GLU A 1 256 ? -10.128 9.905 36.937 1.00 88.50 256 GLU A CA 1
ATOM 2138 C C . GLU A 1 256 ? -10.344 11.418 37.105 1.00 88.50 256 GLU A C 1
ATOM 2140 O O . GLU A 1 256 ? -10.960 11.842 38.078 1.00 88.50 256 GLU A O 1
ATOM 2145 N N . ASN A 1 257 ? -9.898 12.234 36.141 1.00 88.00 257 ASN A N 1
ATOM 2146 C CA . ASN A 1 257 ? -9.941 13.701 36.227 1.00 88.00 257 ASN A CA 1
ATOM 2147 C C . ASN A 1 257 ? -10.783 14.346 35.114 1.00 88.00 257 ASN A C 1
ATOM 2149 O O . ASN A 1 257 ? -10.631 15.529 34.809 1.00 88.00 257 ASN A O 1
ATOM 2153 N N . MET A 1 258 ? -11.672 13.578 34.478 1.00 88.06 258 MET A N 1
ATOM 2154 C CA . MET A 1 258 ? -12.283 13.941 33.194 1.00 88.06 258 MET A CA 1
ATOM 2155 C C . MET A 1 258 ? -13.069 15.258 33.215 1.00 88.06 258 MET A C 1
ATOM 2157 O O . MET A 1 258 ? -13.038 16.011 32.243 1.00 88.06 258 MET A O 1
ATOM 2161 N N . LYS A 1 259 ? -13.742 15.556 34.335 1.00 81.88 259 LYS A N 1
ATOM 2162 C CA . LYS A 1 259 ? -14.543 16.779 34.525 1.00 81.88 259 LYS A CA 1
ATOM 2163 C C . LYS A 1 259 ? -13.699 18.042 34.721 1.00 81.88 259 LYS A C 1
ATOM 2165 O O . LYS A 1 259 ? -14.210 19.141 34.539 1.00 81.88 259 LYS A O 1
ATOM 2170 N N . GLU A 1 260 ? -12.428 17.887 35.078 1.00 87.38 260 GLU A N 1
ATOM 2171 C CA . GLU A 1 260 ? -11.499 18.982 35.386 1.00 87.38 260 GLU A CA 1
ATOM 2172 C C . GLU A 1 260 ? -10.474 19.208 34.261 1.00 87.38 260 GLU A C 1
ATOM 2174 O O . GLU A 1 260 ? -9.597 20.067 34.365 1.00 87.38 260 GLU A O 1
ATOM 2179 N N . LEU A 1 261 ? -10.572 18.443 33.166 1.00 89.88 261 LEU A N 1
ATOM 2180 C CA . LEU A 1 261 ? -9.642 18.534 32.048 1.00 89.88 261 LEU A CA 1
ATOM 2181 C C . LEU A 1 261 ? -9.733 19.886 31.333 1.00 89.88 261 LEU A C 1
ATOM 2183 O O . LEU A 1 261 ? -10.773 20.274 30.800 1.00 89.88 261 LEU A O 1
ATOM 2187 N N . ASP A 1 262 ? -8.583 20.541 31.193 1.00 91.88 262 ASP A N 1
ATOM 2188 C CA . ASP A 1 262 ? -8.404 21.616 30.221 1.00 91.88 262 ASP A CA 1
ATOM 2189 C C . ASP A 1 262 ? -8.267 21.013 28.814 1.00 91.88 262 ASP A C 1
ATOM 2191 O O . ASP A 1 262 ? -7.180 20.606 28.387 1.00 91.88 262 ASP A O 1
ATOM 2195 N N . LEU A 1 263 ? -9.388 20.961 28.089 1.00 92.19 263 LEU A N 1
ATOM 2196 C CA . LEU A 1 263 ? -9.494 20.371 26.750 1.00 92.19 263 LEU A CA 1
ATOM 2197 C C . LEU A 1 263 ? -8.490 20.959 25.741 1.00 92.19 263 LEU A C 1
ATOM 2199 O O . LEU A 1 263 ? -8.062 20.255 24.824 1.00 92.19 263 LEU A O 1
ATOM 2203 N N . GLN A 1 264 ? -8.063 22.216 25.915 1.00 93.00 264 GLN A N 1
ATOM 2204 C CA . GLN A 1 264 ? -7.090 22.865 25.026 1.00 93.00 264 GLN A CA 1
ATOM 2205 C C . GLN A 1 264 ? -5.661 22.347 25.238 1.00 93.00 264 GLN A C 1
ATOM 2207 O O . GLN A 1 264 ? -4.830 22.425 24.332 1.00 93.00 264 GLN A O 1
ATOM 2212 N N . LYS A 1 265 ? -5.363 21.810 26.426 1.00 93.00 265 LYS A N 1
ATOM 2213 C CA . LYS A 1 265 ? -4.045 21.261 26.783 1.00 93.00 265 LYS A CA 1
ATOM 2214 C C . LYS A 1 265 ? -3.953 19.748 26.604 1.00 93.00 265 LYS A C 1
ATOM 2216 O O . LYS A 1 265 ? -2.858 19.191 26.708 1.00 93.00 265 LYS A O 1
ATOM 2221 N N . VAL A 1 266 ? -5.069 19.071 26.325 1.00 93.50 266 VAL A N 1
ATOM 2222 C CA . VAL A 1 266 ? -5.071 17.629 26.067 1.00 93.50 266 VAL A CA 1
ATOM 2223 C C . VAL A 1 266 ? -4.219 17.327 24.833 1.00 93.50 266 VAL A C 1
ATOM 2225 O O . VAL A 1 266 ? -4.410 17.877 23.748 1.00 93.50 266 VAL A O 1
ATOM 2228 N N . ASN A 1 267 ? -3.270 16.400 24.979 1.00 93.62 267 ASN A N 1
ATOM 2229 C CA . ASN A 1 267 ? -2.546 15.851 23.839 1.00 93.62 267 ASN A CA 1
ATOM 2230 C C . ASN A 1 267 ? -3.469 14.891 23.080 1.00 93.62 267 ASN A C 1
ATOM 2232 O O . ASN A 1 267 ? -3.433 13.680 23.298 1.00 93.62 267 ASN A O 1
ATOM 2236 N N . TRP A 1 268 ? -4.291 15.439 22.185 1.00 93.94 268 TRP A N 1
ATOM 2237 C CA . TRP A 1 268 ? -5.302 14.685 21.444 1.00 93.94 268 TRP A CA 1
ATOM 2238 C C . TRP A 1 268 ? -4.731 13.533 20.624 1.00 93.94 268 TRP A C 1
ATOM 2240 O O . TRP A 1 268 ? -5.376 12.495 20.520 1.00 93.94 268 TRP A O 1
ATOM 2250 N N . MET A 1 269 ? -3.501 13.650 20.116 1.00 90.12 269 MET A N 1
ATOM 2251 C CA . MET A 1 269 ? -2.844 12.539 19.426 1.00 90.12 269 MET A CA 1
ATOM 2252 C C . MET A 1 269 ? -2.615 11.357 20.376 1.00 90.12 269 MET A C 1
ATOM 2254 O O . MET A 1 269 ? -2.866 10.218 20.002 1.00 90.12 269 MET A O 1
ATOM 2258 N N . LYS A 1 270 ? -2.178 11.602 21.617 1.00 89.88 270 LYS A N 1
ATOM 2259 C CA . LYS A 1 270 ? -2.025 10.540 22.624 1.00 89.88 270 LYS A CA 1
ATOM 2260 C C . LYS A 1 270 ? -3.385 10.043 23.124 1.00 89.88 270 LYS A C 1
ATOM 2262 O O . LYS A 1 270 ? -3.608 8.837 23.150 1.00 89.88 270 LYS A O 1
ATOM 2267 N N . ALA A 1 271 ? -4.289 10.959 23.473 1.00 91.25 271 ALA A N 1
ATOM 2268 C CA . ALA A 1 271 ? -5.593 10.650 24.064 1.00 91.25 271 ALA A CA 1
ATOM 2269 C C . ALA A 1 271 ? -6.495 9.810 23.145 1.00 91.25 271 ALA A C 1
ATOM 2271 O O . ALA A 1 271 ? -7.267 8.985 23.623 1.00 91.25 271 ALA A O 1
ATOM 2272 N N . THR A 1 272 ? -6.367 9.990 21.828 1.00 90.19 272 THR A N 1
ATOM 2273 C CA . THR A 1 272 ? -7.119 9.235 20.810 1.00 90.19 272 THR A CA 1
ATOM 2274 C C . THR A 1 272 ? -6.330 8.062 20.228 1.00 90.19 272 THR A C 1
ATOM 2276 O O . THR A 1 272 ? -6.767 7.457 19.252 1.00 90.19 272 THR A O 1
ATOM 2279 N N . ARG A 1 273 ? -5.145 7.756 20.779 1.00 86.31 273 ARG A N 1
ATOM 2280 C CA . ARG A 1 273 ? -4.240 6.701 20.285 1.00 86.31 273 ARG A CA 1
ATOM 2281 C C . ARG A 1 273 ? -3.938 6.846 18.791 1.00 86.31 273 ARG A C 1
ATOM 2283 O O . ARG A 1 273 ? -4.001 5.894 18.024 1.00 86.31 273 ARG A O 1
ATOM 2290 N N . LEU A 1 274 ? -3.546 8.064 18.427 1.00 86.31 274 LEU A N 1
ATOM 2291 C CA . LEU A 1 274 ? -3.234 8.543 17.080 1.00 86.31 274 LEU A CA 1
ATOM 2292 C C . LEU A 1 274 ? -4.442 8.586 16.158 1.00 86.31 274 LEU A C 1
ATOM 2294 O O . LEU A 1 274 ? -4.381 8.110 15.028 1.00 86.31 274 LEU A O 1
ATOM 2298 N N . PHE A 1 275 ? -5.503 9.232 16.632 1.00 89.38 275 PHE A N 1
ATOM 2299 C CA . PHE A 1 275 ? -6.731 9.459 15.877 1.00 89.38 275 PHE A CA 1
ATOM 2300 C C . PHE A 1 275 ? -7.443 8.169 15.483 1.00 89.38 275 PHE A C 1
ATOM 2302 O O . PHE A 1 275 ? -8.060 8.098 14.422 1.00 89.38 275 PHE A O 1
ATOM 2309 N N . ASN A 1 276 ? -7.390 7.149 16.341 1.00 87.12 276 ASN A N 1
ATOM 2310 C CA . ASN A 1 276 ? -8.268 6.015 16.152 1.00 87.12 276 ASN A CA 1
ATOM 2311 C C . ASN A 1 276 ? -9.723 6.472 16.314 1.00 87.12 276 ASN A C 1
ATOM 2313 O O . ASN A 1 276 ? -10.099 7.041 17.341 1.00 87.12 276 ASN A O 1
ATOM 2317 N N . TYR A 1 277 ? -10.538 6.195 15.300 1.00 88.19 277 TYR A N 1
ATOM 2318 C CA . TYR A 1 277 ? -11.898 6.714 15.219 1.00 88.19 277 TYR A CA 1
ATOM 2319 C C . TYR A 1 277 ? -12.803 6.209 16.355 1.00 88.19 277 TYR A C 1
ATOM 2321 O O . TYR A 1 277 ? -13.688 6.940 16.791 1.00 88.19 277 TYR A O 1
ATOM 2329 N N . GLU A 1 278 ? -12.564 5.011 16.898 1.00 87.50 278 GLU A N 1
ATOM 2330 C CA . GLU A 1 278 ? -13.328 4.495 18.039 1.00 87.50 278 GLU A CA 1
ATOM 2331 C C . GLU A 1 278 ? -13.004 5.271 19.314 1.00 87.50 278 GLU A C 1
ATOM 2333 O O . GLU A 1 278 ? -13.908 5.686 20.033 1.00 87.50 278 GLU A O 1
ATOM 2338 N N . ASN A 1 279 ? -11.722 5.548 19.569 1.00 89.81 279 ASN A N 1
ATOM 2339 C CA . ASN A 1 279 ? -11.323 6.377 20.703 1.00 89.81 279 ASN A CA 1
ATOM 2340 C C . ASN A 1 279 ? -11.845 7.812 20.543 1.00 89.81 279 ASN A C 1
ATOM 2342 O O . ASN A 1 279 ? -12.312 8.398 21.516 1.00 89.81 279 ASN A O 1
ATOM 2346 N N . ILE A 1 280 ? -11.818 8.374 19.327 1.00 92.81 280 ILE A N 1
ATOM 2347 C CA . ILE A 1 280 ? -12.421 9.689 19.056 1.00 92.81 280 ILE A CA 1
ATOM 2348 C C . ILE A 1 280 ? -13.918 9.666 19.375 1.00 92.81 280 ILE A C 1
ATOM 2350 O O . ILE A 1 280 ? -14.406 10.578 20.040 1.00 92.81 280 ILE A O 1
ATOM 2354 N N . TYR A 1 281 ? -14.629 8.625 18.936 1.00 91.75 281 TYR A N 1
ATOM 2355 C CA . TYR A 1 281 ? -16.047 8.451 19.231 1.00 91.75 281 TYR A CA 1
ATOM 2356 C C . TYR A 1 281 ? -16.291 8.413 20.744 1.00 91.75 281 TYR A C 1
ATOM 2358 O O . TYR A 1 281 ? -17.088 9.202 21.237 1.00 91.75 281 TYR A O 1
ATOM 2366 N N . LEU A 1 282 ? -15.542 7.592 21.492 1.00 92.50 282 LEU A N 1
ATOM 2367 C CA . LEU A 1 282 ? -15.660 7.502 22.952 1.00 92.50 282 LEU A CA 1
ATOM 2368 C C . LEU A 1 282 ? -15.469 8.855 23.644 1.00 92.50 282 LEU A C 1
ATOM 2370 O O . LEU A 1 282 ? -16.243 9.196 24.533 1.00 92.50 282 LEU A O 1
ATOM 2374 N N . TRP A 1 283 ? -14.470 9.638 23.228 1.00 94.25 283 TRP A N 1
ATOM 2375 C CA . TRP A 1 283 ? -14.247 10.986 23.756 1.00 94.25 283 TRP A CA 1
ATOM 2376 C C . TRP A 1 283 ? -15.406 11.933 23.432 1.00 94.25 283 TRP A C 1
ATOM 2378 O O . TRP A 1 283 ? -15.865 12.668 24.305 1.00 94.25 283 TRP A O 1
ATOM 2388 N N . ALA A 1 284 ? -15.891 11.906 22.191 1.00 92.75 284 ALA A N 1
ATOM 2389 C CA . ALA A 1 284 ? -16.952 12.787 21.716 1.00 92.75 284 ALA A CA 1
ATOM 2390 C C . ALA A 1 284 ? -18.340 12.436 22.276 1.00 92.75 284 ALA A C 1
ATOM 2392 O O . ALA A 1 284 ? -19.205 13.305 22.313 1.00 92.75 284 ALA A O 1
ATOM 2393 N N . THR A 1 285 ? -18.567 11.197 22.720 1.00 91.12 285 THR A N 1
ATOM 2394 C CA . THR A 1 285 ? -19.856 10.751 23.275 1.00 91.12 285 THR A CA 1
ATOM 2395 C C . THR A 1 285 ? -19.832 10.529 24.783 1.00 91.12 285 THR A C 1
ATOM 2397 O O . THR A 1 285 ? -20.806 10.014 25.330 1.00 91.12 285 THR A O 1
ATOM 2400 N N . HIS A 1 286 ? -18.741 10.871 25.469 1.00 91.69 286 HIS A N 1
ATOM 2401 C CA . HIS A 1 286 ? -18.628 10.605 26.898 1.00 91.69 286 HIS A CA 1
ATOM 2402 C C . HIS A 1 286 ? -19.634 11.433 27.713 1.00 91.69 286 HIS A C 1
ATOM 2404 O O . HIS A 1 286 ? -19.765 12.648 27.534 1.00 91.69 286 HIS A O 1
ATOM 2410 N N . GLU A 1 287 ? -20.310 10.784 28.662 1.00 90.12 287 GLU A N 1
ATOM 2411 C CA . GLU A 1 287 ? -21.364 11.390 29.487 1.00 90.12 287 GLU A CA 1
ATOM 2412 C C . GLU A 1 287 ? -20.871 12.542 30.373 1.00 90.12 287 GLU A C 1
ATOM 2414 O O . GLU A 1 287 ? -21.621 13.468 30.662 1.00 90.12 287 GLU A O 1
ATOM 2419 N N . ALA A 1 288 ? -19.587 12.527 30.744 1.00 89.44 288 ALA A N 1
ATOM 2420 C CA . ALA A 1 288 ? -18.963 13.575 31.556 1.00 89.44 288 ALA A CA 1
ATOM 2421 C C . ALA A 1 288 ? -18.933 14.962 30.885 1.00 89.44 288 ALA A C 1
ATOM 2423 O O . ALA A 1 288 ? -18.723 15.952 31.583 1.00 89.44 288 ALA A O 1
ATOM 2424 N N . PHE A 1 289 ? -19.124 15.037 29.565 1.00 91.12 289 PHE A N 1
ATOM 2425 C CA . PHE A 1 289 ? -19.108 16.287 28.811 1.00 91.12 289 PHE A CA 1
ATOM 2426 C C . PHE A 1 289 ? -20.512 16.697 28.379 1.00 91.12 289 PHE A C 1
ATOM 2428 O O . PHE A 1 289 ? -21.287 15.865 27.901 1.00 91.12 289 PHE A O 1
ATOM 2435 N N . ASN A 1 290 ? -20.809 17.991 28.489 1.00 90.44 290 ASN A N 1
ATOM 2436 C CA . ASN A 1 290 ? -22.000 18.584 27.887 1.00 90.44 290 ASN A CA 1
ATOM 2437 C C . ASN A 1 290 ? -21.837 18.720 26.360 1.00 90.44 290 ASN A C 1
ATOM 2439 O O . ASN A 1 290 ? -20.761 18.486 25.806 1.00 90.44 290 ASN A O 1
ATOM 2443 N N . LEU A 1 291 ? -22.903 19.108 25.661 1.00 88.44 291 LEU A N 1
ATOM 2444 C CA . LEU A 1 291 ? -22.894 19.183 24.200 1.00 88.44 291 LEU A CA 1
ATOM 2445 C C . LEU A 1 291 ? -21.834 20.146 23.640 1.00 88.44 291 LEU A C 1
ATOM 2447 O O . LEU A 1 291 ? -21.135 19.796 22.691 1.00 88.44 291 LEU A O 1
ATOM 2451 N N . GLU A 1 292 ? -21.693 21.336 24.225 1.00 91.19 292 GLU A N 1
ATOM 2452 C CA . GLU A 1 292 ? -20.706 22.330 23.785 1.00 91.19 292 GLU A CA 1
ATOM 2453 C C . GLU A 1 292 ? -19.280 21.782 23.925 1.00 91.19 292 GLU A C 1
ATOM 2455 O O . GLU A 1 292 ? -18.475 21.871 22.998 1.00 91.19 292 GLU A O 1
ATOM 2460 N N . GLN A 1 293 ? -18.992 21.123 25.049 1.00 92.50 293 GLN A N 1
ATOM 2461 C CA . GLN A 1 293 ? -17.721 20.445 25.282 1.00 92.50 293 GLN A CA 1
ATOM 2462 C C . GLN A 1 293 ? -17.492 19.318 24.271 1.00 92.50 293 GLN A C 1
ATOM 2464 O O . GLN A 1 293 ? -16.404 19.237 23.707 1.00 92.50 293 GLN A O 1
ATOM 2469 N N . ARG A 1 294 ? -18.498 18.480 23.985 1.00 93.44 294 ARG A N 1
ATOM 2470 C CA . ARG A 1 294 ? -18.400 17.403 22.981 1.00 93.44 294 ARG A CA 1
ATOM 2471 C C . ARG A 1 294 ? -18.110 17.950 21.583 1.00 93.44 294 ARG A C 1
ATOM 2473 O O . ARG A 1 294 ? -17.236 17.425 20.895 1.00 93.44 294 ARG A O 1
ATOM 2480 N N . MET A 1 295 ? -18.780 19.030 21.177 1.00 93.50 295 MET A N 1
ATOM 2481 C CA . MET A 1 295 ? -18.527 19.691 19.892 1.00 93.50 295 MET A CA 1
ATOM 2482 C C . MET A 1 295 ? -17.117 20.289 19.828 1.00 93.50 295 MET A C 1
ATOM 2484 O O . MET A 1 295 ? -16.396 20.047 18.861 1.00 93.50 295 MET A O 1
ATOM 2488 N N . ASN A 1 296 ? -16.681 20.974 20.888 1.00 94.44 296 ASN A N 1
ATOM 2489 C CA . ASN A 1 296 ? -15.324 21.507 20.995 1.00 94.44 296 ASN A CA 1
ATOM 2490 C C . ASN A 1 296 ? -14.259 20.390 20.953 1.00 94.44 296 ASN A C 1
ATOM 2492 O O . ASN A 1 296 ? -13.239 20.531 20.283 1.00 94.44 296 ASN A O 1
ATOM 2496 N N . ILE A 1 297 ? -14.498 19.240 21.596 1.00 95.31 297 ILE A N 1
ATOM 2497 C CA . ILE A 1 297 ? -13.610 18.066 21.516 1.00 95.31 297 ILE A CA 1
ATOM 2498 C C . ILE A 1 297 ? -13.452 17.605 20.064 1.00 95.31 297 ILE A C 1
ATOM 2500 O O . ILE A 1 297 ? -12.325 17.394 19.612 1.00 95.31 297 ILE A O 1
ATOM 2504 N N . ILE A 1 298 ? -14.557 17.483 19.320 1.00 96.19 298 ILE A N 1
ATOM 2505 C CA . ILE A 1 298 ? -14.516 17.089 17.907 1.00 96.19 298 ILE A CA 1
ATOM 2506 C C . ILE A 1 298 ? -13.665 18.078 17.099 1.00 96.19 298 ILE A C 1
ATOM 2508 O O . ILE A 1 298 ? -12.776 17.647 16.364 1.00 96.19 298 ILE A O 1
ATOM 2512 N N . GLU A 1 299 ? -13.877 19.385 17.274 1.00 96.06 299 GLU A N 1
ATOM 2513 C CA . GLU A 1 299 ? -13.116 20.428 16.573 1.00 96.06 299 GLU A CA 1
ATOM 2514 C C . GLU A 1 299 ? -11.617 20.392 16.902 1.00 96.06 299 GLU A C 1
ATOM 2516 O O . GLU A 1 299 ? -10.773 20.497 16.006 1.00 96.06 299 GLU A O 1
ATOM 2521 N N . LEU A 1 300 ? -11.262 20.212 18.177 1.00 97.06 300 LEU A N 1
ATOM 2522 C CA . LEU A 1 300 ? -9.869 20.150 18.623 1.00 97.06 300 LEU A CA 1
ATOM 2523 C C . LEU A 1 300 ? -9.142 18.924 18.066 1.00 97.06 300 LEU A C 1
ATOM 2525 O O . LEU A 1 300 ? -8.003 19.039 17.595 1.00 97.06 300 LEU A O 1
ATOM 2529 N N . ILE A 1 301 ? -9.802 17.765 18.080 1.00 96.56 301 ILE A N 1
ATOM 2530 C CA . ILE A 1 301 ? -9.262 16.528 17.514 1.00 96.56 301 ILE A CA 1
ATOM 2531 C C . ILE A 1 301 ? -9.112 16.664 15.994 1.00 96.56 301 ILE A C 1
ATOM 2533 O O . ILE A 1 301 ? -8.033 16.373 15.478 1.00 96.56 301 ILE A O 1
ATOM 2537 N N . GLU A 1 302 ? -10.141 17.134 15.281 1.00 96.12 302 GLU A N 1
ATOM 2538 C CA . GLU A 1 302 ? -10.134 17.300 13.819 1.00 96.12 302 GLU A CA 1
ATOM 2539 C C . GLU A 1 302 ? -9.025 18.265 13.379 1.00 96.12 302 GLU A C 1
ATOM 2541 O O . GLU A 1 302 ? -8.192 17.934 12.530 1.00 96.12 302 GLU A O 1
ATOM 2546 N N . LYS A 1 303 ? -8.920 19.427 14.037 1.00 95.62 303 LYS A N 1
ATOM 2547 C CA . LYS A 1 303 ? -7.852 20.404 13.787 1.00 95.62 303 LYS A CA 1
ATOM 2548 C C . LYS A 1 303 ? -6.467 19.800 14.011 1.00 95.62 303 LYS A C 1
ATOM 2550 O O . LYS A 1 303 ? -5.543 20.059 13.232 1.00 95.62 303 LYS A O 1
ATOM 2555 N N . ARG A 1 304 ? -6.289 19.002 15.071 1.00 95.38 304 ARG A N 1
ATOM 2556 C CA . ARG A 1 304 ? -5.008 18.334 15.333 1.00 95.38 304 ARG A CA 1
ATOM 2557 C C . ARG A 1 304 ? -4.712 17.261 14.282 1.00 95.38 304 ARG A C 1
ATOM 2559 O O . ARG A 1 304 ? -3.586 17.231 13.790 1.00 95.38 304 ARG A O 1
ATOM 2566 N N . TYR A 1 305 ? -5.695 16.446 13.906 1.00 93.12 305 TYR A N 1
ATOM 2567 C CA . TYR A 1 305 ? -5.571 15.419 12.870 1.00 93.12 305 TYR A CA 1
ATOM 2568 C C . TYR A 1 305 ? -5.142 16.017 11.524 1.00 93.12 305 TYR A C 1
ATOM 2570 O O . TYR A 1 305 ? -4.174 15.542 10.933 1.00 93.12 305 TYR A O 1
ATOM 2578 N N . ILE A 1 306 ? -5.774 17.107 11.073 1.00 93.12 306 ILE A N 1
ATOM 2579 C CA . ILE A 1 306 ? -5.431 17.777 9.805 1.00 93.12 306 ILE A CA 1
ATOM 2580 C C . ILE A 1 306 ? -3.967 18.247 9.801 1.00 93.12 306 ILE A C 1
ATOM 2582 O O . ILE A 1 306 ? -3.245 18.054 8.818 1.00 93.12 306 ILE A O 1
ATOM 2586 N N . ASN A 1 307 ? -3.499 18.828 10.909 1.00 93.31 307 ASN A N 1
ATOM 2587 C CA . ASN A 1 307 ? -2.110 19.274 11.043 1.00 93.31 307 ASN A CA 1
ATOM 2588 C C . ASN A 1 307 ? -1.114 18.103 10.996 1.00 93.31 307 ASN A C 1
ATOM 2590 O O . ASN A 1 307 ? -0.079 18.192 10.327 1.00 93.31 307 ASN A O 1
ATOM 2594 N N . GLU A 1 308 ? -1.429 16.997 11.670 1.00 91.44 308 GLU A N 1
ATOM 2595 C CA . GLU A 1 308 ? -0.601 15.787 11.652 1.00 91.44 308 GLU A CA 1
ATOM 2596 C C . GLU A 1 308 ? -0.596 15.126 10.268 1.00 91.44 308 GLU A C 1
ATOM 2598 O O . GLU A 1 308 ? 0.472 14.798 9.755 1.00 91.44 308 GLU A O 1
ATOM 2603 N N . LYS A 1 309 ? -1.751 15.024 9.598 1.00 90.31 309 LYS A N 1
ATOM 2604 C CA . LYS A 1 309 ? -1.881 14.501 8.226 1.00 90.31 309 LYS A CA 1
ATOM 2605 C C . LYS A 1 309 ? -1.058 15.314 7.227 1.00 90.31 309 LYS A C 1
ATOM 2607 O O . LYS A 1 309 ? -0.381 14.737 6.382 1.00 90.31 309 LYS A O 1
ATOM 2612 N N . LYS A 1 310 ? -1.041 16.646 7.351 1.00 91.19 310 LYS A N 1
ATOM 2613 C CA . LYS A 1 310 ? -0.206 17.525 6.513 1.00 91.19 310 LYS A CA 1
ATOM 2614 C C . LYS A 1 310 ? 1.293 17.301 6.739 1.00 91.19 310 LYS A C 1
ATOM 2616 O O . LYS A 1 310 ? 2.077 17.390 5.796 1.00 91.19 310 LYS A O 1
ATOM 2621 N N . THR A 1 311 ? 1.692 17.019 7.977 1.00 89.50 311 THR A N 1
ATOM 2622 C CA . THR A 1 311 ? 3.101 16.827 8.362 1.00 89.50 311 THR A CA 1
ATOM 2623 C C . THR A 1 311 ? 3.596 15.408 8.053 1.00 89.50 311 THR A C 1
ATOM 2625 O O . THR A 1 311 ? 4.761 15.207 7.702 1.00 89.50 311 THR A O 1
ATOM 2628 N N . HIS A 1 312 ? 2.705 14.422 8.147 1.00 87.31 312 HIS A N 1
ATOM 2629 C CA . HIS A 1 312 ? 2.982 12.992 8.007 1.00 87.31 312 HIS A CA 1
ATOM 2630 C C . HIS A 1 312 ? 1.982 12.297 7.058 1.00 87.31 312 HIS A C 1
ATOM 2632 O O . HIS A 1 312 ? 1.325 11.323 7.449 1.00 87.31 312 HIS A O 1
ATOM 2638 N N . PRO A 1 313 ? 1.868 12.754 5.793 1.00 86.69 313 PRO A N 1
ATOM 2639 C CA . PRO A 1 313 ? 0.879 12.235 4.840 1.00 86.69 313 PRO A CA 1
ATOM 2640 C C . PRO A 1 313 ? 1.122 10.771 4.461 1.00 86.69 313 PRO A C 1
ATOM 2642 O O . PRO A 1 313 ? 0.242 10.088 3.954 1.00 86.69 313 PRO A O 1
ATOM 2645 N N . ASP A 1 314 ? 2.331 10.273 4.702 1.00 82.38 314 ASP A N 1
ATOM 2646 C CA . ASP A 1 314 ? 2.738 8.907 4.411 1.00 82.38 314 ASP A CA 1
ATOM 2647 C C . ASP A 1 314 ? 2.356 7.901 5.510 1.00 82.38 314 ASP A C 1
ATOM 2649 O O . ASP A 1 314 ? 2.552 6.702 5.321 1.00 82.38 314 ASP A O 1
ATOM 2653 N N . ILE A 1 315 ? 1.847 8.387 6.646 1.00 83.56 315 ILE A N 1
ATOM 2654 C CA . ILE A 1 315 ? 1.395 7.590 7.793 1.00 83.56 315 ILE A CA 1
ATOM 2655 C C . ILE A 1 315 ? -0.130 7.665 7.907 1.00 83.56 315 ILE A C 1
ATOM 2657 O O . ILE A 1 315 ? -0.793 6.638 8.042 1.00 83.56 315 ILE A O 1
ATOM 2661 N N . PHE A 1 316 ? -0.694 8.872 7.812 1.00 84.44 316 PHE A N 1
ATOM 2662 C CA . PHE A 1 316 ? -2.138 9.113 7.878 1.00 84.44 316 PHE A CA 1
ATOM 2663 C C . PHE A 1 316 ? -2.780 8.963 6.495 1.00 84.44 316 PHE A C 1
ATOM 2665 O O . PHE A 1 316 ? -3.218 9.935 5.882 1.00 84.44 316 PHE A O 1
ATOM 2672 N N . ILE A 1 317 ? -2.791 7.724 5.997 1.00 79.75 317 ILE A N 1
ATOM 2673 C CA . ILE A 1 317 ? -3.240 7.396 4.635 1.00 79.75 317 ILE A CA 1
ATOM 2674 C C . ILE A 1 317 ? -4.768 7.336 4.481 1.00 79.75 317 ILE A C 1
ATOM 267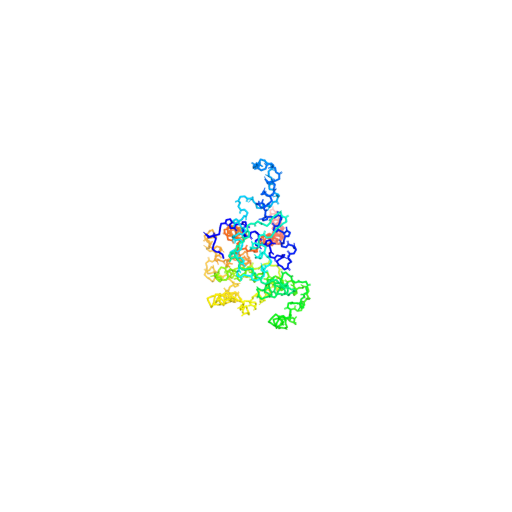6 O O . ILE A 1 317 ? -5.258 7.399 3.357 1.00 79.75 317 ILE A O 1
ATOM 2680 N N . TYR A 1 318 ? -5.510 7.223 5.586 1.00 80.69 318 TYR A N 1
ATOM 2681 C CA . TYR A 1 318 ? -6.973 7.210 5.590 1.00 80.69 318 TYR A CA 1
ATOM 2682 C C . TYR A 1 318 ? -7.530 8.582 5.890 1.00 80.69 318 TYR A C 1
ATOM 2684 O O . TYR A 1 318 ? -7.006 9.298 6.746 1.00 80.69 318 TYR A O 1
ATOM 2692 N N . ASP A 1 319 ? -8.606 8.920 5.187 1.00 82.62 319 ASP A N 1
ATOM 2693 C CA . ASP A 1 319 ? -9.308 10.173 5.362 1.00 82.62 319 ASP A CA 1
ATOM 2694 C C . ASP A 1 319 ? -10.455 10.037 6.366 1.00 82.62 319 ASP A C 1
ATOM 2696 O O . ASP A 1 319 ? -11.409 9.295 6.136 1.00 82.62 319 ASP A O 1
ATOM 2700 N N . LEU A 1 320 ? -10.356 10.759 7.482 1.00 88.56 320 LEU A N 1
ATOM 2701 C CA . LEU A 1 320 ? -11.385 10.782 8.521 1.00 88.56 320 LEU A CA 1
ATOM 2702 C C . LEU A 1 320 ? -12.401 11.915 8.326 1.00 88.56 320 LEU A C 1
ATOM 2704 O O . LEU A 1 320 ? -13.305 12.057 9.147 1.00 88.56 320 LEU A O 1
ATOM 2708 N N . ASP A 1 321 ? -12.313 12.695 7.247 1.00 88.31 321 ASP A N 1
ATOM 2709 C CA . ASP A 1 321 ? -13.227 13.813 6.985 1.00 88.31 321 ASP A CA 1
ATOM 2710 C C . ASP A 1 321 ? -14.706 13.385 7.028 1.00 88.31 321 ASP A C 1
ATOM 2712 O O . ASP A 1 321 ? -15.547 14.050 7.640 1.00 88.31 321 ASP A O 1
ATOM 2716 N N . GLN A 1 322 ? -15.047 12.243 6.421 1.00 87.75 322 GLN A N 1
ATOM 2717 C CA . GLN A 1 322 ? -16.415 11.713 6.452 1.00 87.75 322 GLN A CA 1
ATOM 2718 C C . GLN A 1 322 ? -16.829 11.261 7.859 1.00 87.75 322 GLN A C 1
ATOM 2720 O O . GLN A 1 322 ? -17.981 11.469 8.254 1.00 87.75 322 GLN A O 1
ATOM 2725 N N . PHE A 1 323 ? -15.903 10.674 8.619 1.00 91.06 323 PHE A N 1
ATOM 2726 C CA . PHE A 1 323 ? -16.135 10.286 10.007 1.00 91.06 323 PHE A CA 1
ATOM 2727 C C . PHE A 1 323 ? -16.447 11.515 10.868 1.00 91.06 323 PHE A C 1
ATOM 2729 O O . PHE A 1 323 ? -17.496 11.547 11.508 1.00 91.06 323 PHE A O 1
ATOM 2736 N N . PHE A 1 324 ? -15.621 12.566 10.813 1.00 93.31 324 PHE A N 1
ATOM 2737 C CA . PHE A 1 324 ? -15.849 13.798 11.576 1.00 93.31 324 PHE A CA 1
ATOM 2738 C C . PHE A 1 324 ? -17.175 14.473 11.210 1.00 93.31 324 PHE A C 1
ATOM 2740 O O . PHE A 1 324 ? -17.927 14.876 12.099 1.00 93.31 324 PHE A O 1
ATOM 2747 N N . ARG A 1 325 ? -17.523 14.538 9.916 1.00 90.69 325 ARG A N 1
ATOM 2748 C CA . ARG A 1 325 ? -18.832 15.059 9.473 1.00 90.69 325 ARG A CA 1
ATOM 2749 C C . ARG A 1 325 ? -19.996 14.251 10.046 1.00 90.69 325 ARG A C 1
ATOM 2751 O O . ARG A 1 325 ? -20.968 14.834 10.524 1.00 90.69 325 ARG A O 1
ATOM 2758 N N . SER A 1 326 ? -19.895 12.923 10.010 1.00 89.81 326 SER A N 1
ATOM 2759 C CA . SER A 1 326 ? -20.935 12.024 10.525 1.00 89.81 326 SER A CA 1
ATOM 2760 C C . SER A 1 326 ? -21.070 12.137 12.043 1.00 89.81 326 SER A C 1
ATOM 2762 O O . SER A 1 326 ? -22.185 12.214 12.554 1.00 89.81 326 SER A O 1
ATOM 2764 N N . LEU A 1 327 ? -19.945 12.241 12.752 1.00 91.50 327 LEU A N 1
ATOM 2765 C CA . LEU A 1 327 ? -19.891 12.410 14.200 1.00 91.50 327 LEU A CA 1
ATOM 2766 C C . LEU A 1 327 ? -20.532 13.733 14.641 1.00 91.50 327 LEU A C 1
ATOM 2768 O O . LEU A 1 327 ? -21.393 13.730 15.519 1.00 91.50 327 LEU A O 1
ATOM 2772 N N . ARG A 1 328 ? -20.199 14.852 13.977 1.00 92.75 328 ARG A N 1
ATOM 2773 C CA . ARG A 1 328 ? -20.844 16.155 14.227 1.00 92.75 328 ARG A CA 1
ATOM 2774 C C . ARG A 1 328 ? -22.351 16.087 13.999 1.00 92.75 328 ARG A C 1
ATOM 2776 O O . ARG A 1 328 ? -23.119 16.593 14.816 1.00 92.75 328 ARG A O 1
ATOM 2783 N N . LYS A 1 329 ? -22.792 15.426 12.923 1.00 87.69 329 LYS A N 1
ATOM 2784 C CA . LYS A 1 329 ? -24.222 15.251 12.640 1.00 87.69 329 LYS A CA 1
ATOM 2785 C C . LYS A 1 329 ? -24.914 14.438 13.735 1.00 87.69 329 LYS A C 1
ATOM 2787 O O . LYS A 1 329 ? -25.968 14.857 14.194 1.00 87.69 329 LYS A O 1
ATOM 2792 N N . ALA A 1 330 ? -24.322 13.331 14.184 1.00 85.44 330 ALA A N 1
ATOM 2793 C CA . ALA A 1 330 ? -24.882 12.507 15.256 1.00 85.44 330 ALA A CA 1
ATOM 2794 C C . ALA A 1 330 ? -25.058 13.301 16.562 1.00 85.44 330 ALA A C 1
ATOM 2796 O O . ALA A 1 330 ? -26.128 13.260 17.164 1.00 85.44 330 ALA A O 1
ATOM 2797 N N . MET A 1 331 ? -24.059 14.102 16.948 1.00 83.69 331 MET A N 1
ATOM 2798 C CA . MET A 1 331 ? -24.157 14.968 18.133 1.00 83.69 331 MET A CA 1
ATOM 2799 C C . MET A 1 331 ? -25.201 16.080 17.967 1.00 83.69 331 MET A C 1
ATOM 2801 O O . MET A 1 331 ? -25.861 16.457 18.929 1.00 83.69 331 MET A O 1
ATOM 2805 N N . SER A 1 332 ? -25.404 16.564 16.739 1.00 75.31 332 SER A N 1
ATOM 2806 C CA . SER A 1 332 ? -26.407 17.594 16.434 1.00 75.31 332 SER A CA 1
ATOM 2807 C C . SER A 1 332 ? -27.841 17.050 16.359 1.00 75.31 332 SER A C 1
ATOM 2809 O O . SER A 1 332 ? -28.780 17.803 16.578 1.00 75.31 332 SER A O 1
ATOM 2811 N N . VAL A 1 333 ? -28.036 15.768 16.028 1.00 63.12 333 VAL A N 1
ATOM 2812 C CA . VAL A 1 333 ? -29.368 15.134 15.914 1.00 63.12 333 VAL A CA 1
ATOM 2813 C C . VAL A 1 333 ? -29.912 14.715 17.278 1.00 63.12 333 VAL A C 1
ATOM 2815 O O . VAL A 1 333 ? -31.101 14.905 17.524 1.00 63.12 333 VAL A O 1
ATOM 2818 N N . ASN A 1 334 ? -29.054 14.248 18.192 1.00 56.53 334 ASN A N 1
ATOM 2819 C CA . ASN A 1 334 ? -29.442 14.032 19.595 1.00 56.53 334 ASN A CA 1
ATOM 2820 C C . ASN A 1 334 ? -29.996 15.317 20.240 1.00 56.53 334 ASN A C 1
ATOM 2822 O O . ASN A 1 334 ? -30.860 15.256 21.105 1.00 56.53 334 ASN A O 1
ATOM 2826 N N . ASN A 1 335 ? -29.574 16.476 19.731 1.00 43.59 335 ASN A N 1
ATOM 2827 C CA . ASN A 1 335 ? -30.066 17.794 20.114 1.00 43.59 335 ASN A CA 1
ATOM 2828 C C . ASN A 1 335 ? -31.559 18.002 19.790 1.00 43.59 335 ASN A C 1
ATOM 2830 O O . ASN A 1 335 ? -32.263 18.635 20.564 1.00 43.59 335 ASN A O 1
ATOM 2834 N N . VAL A 1 336 ? -32.062 17.471 18.666 1.00 47.09 336 VAL A N 1
ATOM 2835 C CA . VAL A 1 336 ? -33.476 17.638 18.272 1.00 47.09 336 VAL A CA 1
ATOM 2836 C C . VAL A 1 336 ? -34.373 16.790 19.170 1.00 47.09 336 VAL A C 1
ATOM 2838 O O . VAL A 1 336 ? -35.325 17.317 19.732 1.00 47.09 336 VAL A O 1
ATOM 2841 N N . ALA A 1 337 ? -34.008 15.524 19.396 1.00 47.62 337 ALA A N 1
ATOM 2842 C CA . ALA A 1 337 ? -34.771 14.617 20.254 1.00 47.62 337 ALA A CA 1
ATOM 2843 C C . ALA A 1 337 ? -34.801 15.075 21.727 1.00 47.62 337 ALA A C 1
ATOM 2845 O O . ALA A 1 337 ? -35.870 15.103 22.332 1.00 47.62 337 ALA A O 1
ATOM 2846 N N . GLU A 1 338 ? -33.663 15.510 22.283 1.00 44.00 338 GLU A N 1
ATOM 2847 C CA . GLU A 1 338 ? -33.607 16.037 23.657 1.00 44.00 338 GLU A CA 1
ATOM 2848 C C . GLU A 1 338 ? -34.309 17.403 23.785 1.00 44.00 338 GLU A C 1
ATOM 2850 O O . GLU A 1 338 ? -34.944 17.677 24.805 1.00 44.00 338 GLU A O 1
ATOM 2855 N N . SER A 1 339 ? -34.260 18.257 22.751 1.00 49.84 339 SER A N 1
ATOM 2856 C CA . SER A 1 339 ? -34.972 19.542 22.762 1.00 49.84 339 SER A CA 1
ATOM 2857 C C . SER A 1 339 ? -36.485 19.391 22.613 1.00 49.84 339 SER A C 1
ATOM 2859 O O . SER A 1 339 ? -37.221 20.141 23.248 1.00 49.84 339 SER A O 1
ATOM 2861 N N . ASP A 1 340 ? -36.969 18.420 21.835 1.00 47.50 340 ASP A N 1
ATOM 2862 C CA . ASP A 1 340 ? -38.403 18.182 21.644 1.00 47.50 340 ASP A CA 1
ATOM 2863 C C . ASP A 1 340 ? -39.043 17.594 22.911 1.00 47.50 340 ASP A C 1
ATOM 2865 O O . ASP A 1 340 ? -40.132 18.018 23.307 1.00 47.50 340 ASP A O 1
ATOM 2869 N N . GLU A 1 341 ? -38.347 16.695 23.617 1.00 47.06 341 GLU A N 1
ATOM 2870 C CA . GLU A 1 341 ? -38.795 16.183 24.919 1.00 47.06 341 GLU A CA 1
ATOM 2871 C C . GLU A 1 341 ? -38.742 17.260 26.013 1.00 47.06 341 GLU A C 1
ATOM 2873 O O . GLU A 1 341 ? -39.703 17.413 26.773 1.00 47.06 341 GLU A O 1
ATOM 2878 N N . ALA A 1 342 ? -37.680 18.074 26.060 1.00 40.16 342 ALA A N 1
ATOM 2879 C CA . ALA A 1 342 ? -37.576 19.182 27.009 1.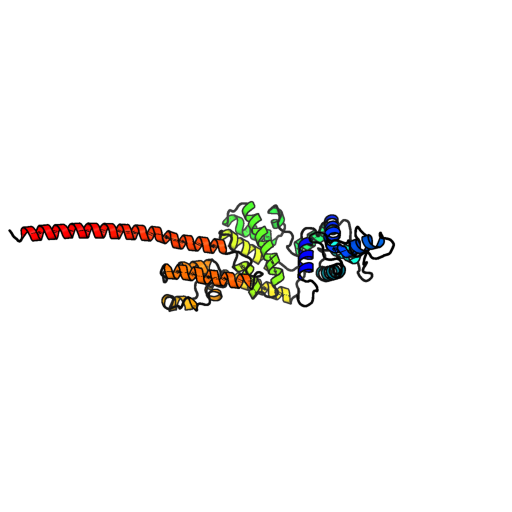00 40.16 342 ALA A CA 1
ATOM 2880 C C . ALA A 1 342 ? -38.622 20.280 26.742 1.00 40.16 342 ALA A C 1
ATOM 2882 O O . ALA A 1 342 ? -39.249 20.774 27.681 1.00 40.16 342 ALA A O 1
ATOM 2883 N N . ASN A 1 343 ? -38.874 20.631 25.477 1.00 48.03 343 ASN A N 1
ATOM 2884 C CA . ASN A 1 343 ? -39.885 21.621 25.094 1.00 48.03 343 ASN A CA 1
ATOM 2885 C C . ASN A 1 343 ? -41.312 21.107 25.334 1.00 48.03 343 ASN A C 1
ATOM 2887 O O . ASN A 1 343 ? -42.166 21.874 25.782 1.00 48.03 343 ASN A O 1
ATOM 2891 N N . SER A 1 344 ? -41.569 19.815 25.106 1.00 49.31 344 SER A N 1
ATOM 2892 C CA . SER A 1 344 ? -42.833 19.153 25.455 1.00 49.31 344 SER A CA 1
ATOM 2893 C C . SER A 1 344 ? -43.083 19.178 26.969 1.00 49.31 344 SER A C 1
ATOM 2895 O O . SER A 1 344 ? -44.158 19.577 27.430 1.00 49.31 344 SER A O 1
ATOM 2897 N N . TYR A 1 345 ? -42.059 18.852 27.767 1.00 41.62 345 TYR A N 1
ATOM 2898 C CA . TYR A 1 345 ? -42.150 18.857 29.225 1.00 41.62 345 TYR A CA 1
ATOM 2899 C C . TYR A 1 345 ? -42.358 20.273 29.791 1.00 41.62 345 TYR A C 1
ATOM 2901 O O . TYR A 1 345 ? -43.263 20.476 30.606 1.00 41.62 345 TYR A O 1
ATOM 2909 N N . ILE A 1 346 ? -41.605 21.269 29.301 1.00 51.38 346 ILE A N 1
ATOM 2910 C CA . ILE A 1 346 ? -41.758 22.694 29.657 1.00 51.38 346 ILE A CA 1
ATOM 2911 C C . ILE A 1 346 ? -43.138 23.224 29.237 1.00 51.38 346 ILE A C 1
ATOM 2913 O O . ILE A 1 346 ? -43.770 23.965 29.993 1.00 51.38 346 ILE A O 1
ATOM 2917 N N . GLY A 1 347 ? -43.643 22.814 28.069 1.00 50.19 347 GLY A N 1
ATOM 2918 C CA . GLY A 1 347 ? -44.992 23.138 27.606 1.00 50.19 347 GLY A CA 1
ATOM 2919 C C . GLY A 1 347 ? -46.078 22.622 28.555 1.00 50.19 347 GLY A C 1
ATOM 2920 O O . GLY A 1 347 ? -46.973 23.383 28.931 1.00 50.19 347 GLY A O 1
ATOM 2921 N N . SER A 1 348 ? -45.966 21.368 29.013 1.00 54.41 348 SER A N 1
ATOM 2922 C CA . SER A 1 348 ? -46.924 20.786 29.967 1.00 54.41 348 SER A CA 1
ATOM 2923 C C . SER A 1 348 ? -46.857 21.441 31.355 1.00 54.41 348 SER A C 1
ATOM 2925 O O . SER A 1 348 ? -47.892 21.693 31.976 1.00 54.41 348 SER A O 1
ATOM 2927 N N . LEU A 1 349 ? -45.653 21.805 31.818 1.00 41.06 349 LEU A N 1
ATOM 2928 C CA . LEU A 1 349 ? -45.456 22.481 33.102 1.00 41.06 349 LEU A CA 1
ATOM 2929 C C . LEU A 1 349 ? -46.072 23.884 33.100 1.00 41.06 349 LEU A C 1
ATOM 2931 O O . LEU A 1 349 ? -46.758 24.257 34.050 1.00 41.06 349 LEU A O 1
ATOM 2935 N N . ASN A 1 350 ? -45.883 24.642 32.018 1.00 54.94 350 ASN A N 1
ATOM 2936 C CA . ASN A 1 350 ? -46.460 25.979 31.876 1.00 54.94 350 ASN A CA 1
ATOM 2937 C C . ASN A 1 350 ? -47.994 25.942 31.792 1.00 54.94 350 ASN A C 1
ATOM 2939 O O . ASN A 1 350 ? -48.656 26.810 32.364 1.00 54.94 350 ASN A O 1
ATOM 2943 N N . ALA A 1 351 ? -48.570 24.926 31.141 1.00 63.66 351 ALA A N 1
ATOM 2944 C CA . ALA A 1 351 ? -50.018 24.724 31.121 1.00 63.66 351 ALA A CA 1
ATOM 2945 C C . ALA A 1 351 ? -50.577 24.461 32.533 1.00 63.66 351 ALA A C 1
ATOM 2947 O O . ALA A 1 351 ? -51.533 25.118 32.944 1.00 63.66 351 ALA A O 1
ATOM 2948 N N . SER A 1 352 ? -49.925 23.589 33.312 1.00 62.03 352 SER A N 1
ATOM 2949 C CA . SER A 1 352 ? -50.336 23.280 34.690 1.00 62.03 352 SER A CA 1
ATOM 2950 C C . SER A 1 352 ? -50.173 24.473 35.647 1.00 62.03 352 SER A C 1
ATOM 2952 O O . SER A 1 352 ? -51.012 24.703 36.519 1.00 62.03 352 SER A O 1
ATOM 2954 N N . ILE A 1 353 ? -49.122 25.283 35.472 1.00 65.31 353 ILE A N 1
ATOM 2955 C CA . ILE A 1 353 ? -48.918 26.516 36.249 1.00 65.31 353 ILE A CA 1
ATOM 2956 C C . ILE A 1 353 ? -50.012 27.544 35.945 1.00 65.31 353 ILE A C 1
ATOM 2958 O O . ILE A 1 353 ? -50.527 28.173 36.872 1.00 65.31 353 ILE A O 1
ATOM 2962 N N . ASN A 1 354 ? -50.394 27.711 34.678 1.00 70.75 354 ASN A N 1
ATOM 2963 C CA . ASN A 1 354 ? -51.458 28.639 34.295 1.00 70.75 354 ASN A CA 1
ATOM 2964 C C . ASN A 1 354 ? -52.818 28.219 34.870 1.00 70.75 354 ASN A C 1
ATOM 2966 O O . ASN A 1 354 ? -53.529 29.065 35.407 1.00 70.75 354 ASN A O 1
ATOM 2970 N N . GLU A 1 355 ? -53.141 26.924 34.836 1.00 72.44 355 GLU A N 1
ATOM 2971 C CA . GLU A 1 355 ? -54.379 26.379 35.409 1.00 72.44 355 GLU A CA 1
ATOM 2972 C C . GLU A 1 355 ? -54.463 26.639 36.922 1.00 72.44 355 GLU A C 1
ATOM 2974 O O . GLU A 1 355 ? -55.422 27.245 37.402 1.00 72.44 355 GLU A O 1
ATOM 2979 N N . LYS A 1 356 ? -53.393 26.329 37.667 1.00 69.81 356 LYS A N 1
ATOM 2980 C CA . LYS A 1 356 ? -53.317 26.617 39.110 1.00 69.81 356 LYS A CA 1
ATOM 2981 C C . LYS A 1 356 ? -53.337 28.109 39.431 1.00 69.81 356 LYS A C 1
ATOM 2983 O O . LYS A 1 356 ? -53.874 28.519 40.459 1.00 69.81 356 LYS A O 1
ATOM 2988 N N . THR A 1 357 ? -52.747 28.940 38.577 1.00 75.69 357 THR A N 1
ATOM 2989 C CA . THR A 1 357 ? -52.769 30.398 38.755 1.00 75.69 357 THR A CA 1
ATOM 2990 C C . THR A 1 357 ? -54.192 30.938 38.621 1.00 75.69 357 THR A C 1
ATOM 2992 O O . THR A 1 357 ? -54.578 31.842 39.367 1.00 75.69 357 THR A O 1
ATOM 2995 N N . GLU A 1 358 ? -54.989 30.362 37.724 1.00 76.75 358 GLU A N 1
ATOM 2996 C CA . GLU A 1 358 ? -56.373 30.773 37.515 1.00 76.75 358 GLU A CA 1
ATOM 2997 C C . GLU A 1 358 ? -57.310 30.257 38.613 1.00 76.75 358 GLU A C 1
ATOM 2999 O O . GLU A 1 358 ? -58.143 31.023 39.102 1.00 76.75 358 GLU A O 1
ATOM 3004 N N . GLU A 1 359 ? -57.094 29.039 39.120 1.00 77.06 359 GLU A N 1
ATOM 3005 C CA . GLU A 1 359 ? -57.757 28.546 40.338 1.00 77.06 359 GLU A CA 1
ATOM 3006 C C . GLU A 1 359 ? -57.479 29.458 41.544 1.00 77.06 359 GLU A C 1
ATOM 3008 O O . GLU A 1 359 ? -58.395 29.832 42.279 1.00 77.06 359 GLU A O 1
ATOM 3013 N N . ILE A 1 360 ? -56.230 29.901 41.728 1.00 74.75 360 ILE A N 1
ATOM 3014 C CA . ILE A 1 360 ? -55.863 30.827 42.811 1.00 74.75 360 ILE A CA 1
ATOM 3015 C C . ILE A 1 360 ? -56.570 32.183 42.654 1.00 74.75 360 ILE A C 1
ATOM 3017 O O . ILE A 1 360 ? -56.989 32.772 43.656 1.00 74.75 360 ILE A O 1
ATOM 3021 N N . LYS A 1 361 ? -56.732 32.701 41.429 1.00 78.31 361 LYS A N 1
ATOM 3022 C CA . LYS A 1 361 ? -57.491 33.944 41.194 1.00 78.31 361 LYS A CA 1
ATOM 3023 C C . LYS A 1 361 ? -58.979 33.776 41.497 1.00 78.31 361 LYS A C 1
ATOM 3025 O O . LYS A 1 361 ? -59.573 34.677 42.094 1.00 78.31 361 LYS A O 1
ATOM 3030 N N . GLN A 1 362 ? -59.568 32.639 41.132 1.00 74.44 362 GLN A N 1
ATOM 3031 C CA . GLN A 1 362 ? -60.968 32.320 41.435 1.00 74.44 362 GLN A CA 1
ATOM 3032 C C . GLN A 1 362 ? -61.202 32.167 42.944 1.00 74.44 362 GLN A C 1
ATOM 3034 O O . GLN A 1 362 ? -62.177 32.681 43.488 1.00 74.44 362 GLN A O 1
ATOM 3039 N N . LEU A 1 363 ? -60.261 31.551 43.660 1.00 70.81 363 LEU A N 1
ATOM 3040 C CA . LEU A 1 363 ? -60.320 31.447 45.118 1.00 70.81 363 LEU A CA 1
ATOM 3041 C C . LEU A 1 363 ? -60.211 32.824 45.789 1.00 70.81 363 LEU A C 1
ATOM 3043 O O . LEU A 1 363 ? -61.024 33.146 46.650 1.00 70.81 363 LEU A O 1
ATOM 3047 N N . LYS A 1 364 ? -59.288 33.687 45.341 1.00 71.00 364 LYS A N 1
ATOM 3048 C CA . LYS A 1 364 ? -59.129 35.055 45.876 1.00 71.00 364 LYS A CA 1
ATOM 3049 C C . LYS A 1 364 ? -60.322 35.975 45.602 1.00 71.00 364 LYS A C 1
ATOM 3051 O O . LYS A 1 364 ? -60.551 36.909 46.366 1.00 71.00 364 LYS A O 1
ATOM 3056 N N . THR A 1 365 ? -61.073 35.741 44.528 1.00 67.50 365 THR A N 1
ATOM 3057 C CA . THR A 1 365 ? -62.302 36.497 44.228 1.00 67.50 365 THR A CA 1
ATOM 3058 C C . THR A 1 365 ? -63.500 36.010 45.044 1.00 67.50 365 THR A C 1
ATOM 3060 O O . THR A 1 365 ? -64.373 36.815 45.360 1.00 67.50 365 THR A O 1
ATOM 3063 N N . ASN A 1 366 ? -63.501 34.745 45.474 1.00 58.66 366 ASN A N 1
ATOM 3064 C CA . ASN A 1 366 ? -64.535 34.173 46.340 1.00 58.66 366 ASN A CA 1
ATOM 3065 C C . ASN A 1 366 ? -64.327 34.447 47.841 1.00 58.66 366 ASN A C 1
ATOM 3067 O O . ASN A 1 366 ? -65.294 34.377 48.587 1.00 58.66 366 ASN A O 1
ATOM 3071 N N . THR A 1 367 ? -63.115 34.788 48.301 1.00 54.12 367 THR A N 1
ATOM 3072 C CA . THR A 1 367 ? -62.865 35.169 49.713 1.00 54.12 367 THR A CA 1
ATOM 3073 C C . THR A 1 367 ? -63.194 36.642 50.027 1.00 54.12 367 THR A C 1
ATOM 3075 O O . THR A 1 367 ? -63.208 37.024 51.191 1.00 54.12 367 THR A O 1
ATOM 3078 N N . ASN A 1 368 ? -63.457 37.477 49.012 1.00 53.03 368 ASN A N 1
ATOM 3079 C CA . ASN A 1 368 ? -63.768 38.912 49.160 1.00 53.03 368 ASN A CA 1
ATOM 3080 C C . ASN A 1 368 ? -65.260 39.251 48.929 1.00 53.03 368 ASN A C 1
ATOM 3082 O O . ASN A 1 368 ? -65.600 40.407 48.668 1.00 53.03 368 ASN A O 1
ATOM 3086 N N . ARG A 1 369 ? -66.144 38.253 49.003 1.00 45.66 369 ARG A N 1
ATOM 3087 C CA . ARG A 1 369 ? -67.605 38.394 49.095 1.00 45.66 369 ARG A CA 1
ATOM 3088 C C . ARG A 1 369 ? -68.063 37.809 50.417 1.00 45.66 369 ARG A C 1
ATOM 3090 O O . ARG A 1 369 ? -69.036 38.367 50.967 1.00 45.66 369 ARG A O 1
#

Foldseek 3Di:
DPQVPFPPVVLLVVLVVVCLVCQLPLVVLQVSCQQAQVLQLVQVLVQVVPPVHRPVPPRDRDVNHDDNVCSLVSLVSNLVVCVPPLLNLSSNQCNQQCDHDRDSPPHNPPRDHDDDDPCSSVVSCVSCVLLLNNDDDPFPVVQCVDPLSVVLCVVPCVVVVDDRVLNSVLSRLLSVLLNLLLVVLLALVLSLLSLQQDDPVDVVSSVSSSVVNLSCLVPRDPPDDPSSNVSSVVNSVVNVCCPDPCNLDFHVVCVVCVLVDPLLPDPLCVRQVRCRLSSLLCQLPPPSDDLVRSLVSLVNNVVVNVVVCVVCVSRCVDDCPVVSVVSNVVSVVVVVVVVVVVVVVVVVVVVVVVVVVVVVVVVVVVVVD